Protein AF-A0A534KM78-F1 (afdb_monomer)

Structure (mmCIF, N/CA/C/O backbone):
data_AF-A0A534KM78-F1
#
_entry.id   AF-A0A534KM78-F1
#
loop_
_atom_site.group_PDB
_atom_site.id
_atom_site.type_symbol
_atom_site.label_atom_id
_atom_site.label_alt_id
_atom_site.label_comp_id
_atom_site.label_asym_id
_atom_site.label_entity_id
_atom_site.label_seq_id
_atom_site.pdbx_PDB_ins_code
_atom_site.Cartn_x
_atom_site.Cartn_y
_atom_site.Cartn_z
_atom_site.occupancy
_atom_site.B_iso_or_equiv
_atom_site.auth_seq_id
_atom_site.auth_comp_id
_atom_site.auth_asym_id
_atom_site.auth_atom_id
_atom_site.pdbx_PDB_model_num
ATOM 1 N N . MET A 1 1 ? 9.516 26.974 -25.841 1.00 36.50 1 MET A N 1
ATOM 2 C CA . MET A 1 1 ? 10.319 27.168 -24.617 1.00 36.50 1 MET A CA 1
ATOM 3 C C . MET A 1 1 ? 10.444 25.795 -23.967 1.00 36.50 1 MET A C 1
ATOM 5 O O . MET A 1 1 ? 9.498 25.323 -23.360 1.00 36.50 1 MET A O 1
ATOM 9 N N . HIS A 1 2 ? 11.515 25.071 -24.285 1.00 28.48 2 HIS A N 1
ATOM 10 C CA . HIS A 1 2 ? 11.798 23.718 -23.793 1.00 28.48 2 HIS A CA 1
ATOM 11 C C . HIS A 1 2 ? 13.063 23.827 -22.950 1.00 28.48 2 HIS A C 1
ATOM 13 O O . HIS A 1 2 ? 14.106 24.216 -23.476 1.00 28.48 2 HIS A O 1
ATOM 19 N N . VAL A 1 3 ? 12.969 23.530 -21.659 1.00 30.86 3 VAL A N 1
ATOM 20 C CA . VAL A 1 3 ? 14.139 23.481 -20.784 1.00 30.86 3 VAL A CA 1
ATOM 21 C C . VAL A 1 3 ? 14.685 22.060 -20.852 1.00 30.86 3 VAL A C 1
ATOM 23 O O . VAL A 1 3 ? 14.103 21.130 -20.309 1.00 30.86 3 VAL A O 1
ATOM 26 N N . ARG A 1 4 ? 15.785 21.899 -21.592 1.00 33.62 4 ARG A N 1
ATOM 27 C CA . ARG A 1 4 ? 16.662 20.730 -21.515 1.00 33.62 4 ARG A CA 1
ATOM 28 C C . ARG A 1 4 ? 17.477 20.847 -20.233 1.00 33.62 4 ARG A C 1
ATOM 30 O O . ARG A 1 4 ? 18.314 21.741 -20.136 1.00 33.62 4 ARG A O 1
ATOM 37 N N . THR A 1 5 ? 17.286 19.937 -19.293 1.00 34.41 5 THR A N 1
ATOM 38 C CA . THR A 1 5 ? 18.227 19.724 -18.191 1.00 34.41 5 THR A CA 1
ATOM 39 C C . THR A 1 5 ? 19.233 18.667 -18.631 1.00 34.41 5 THR A C 1
ATOM 41 O O . THR A 1 5 ? 18.959 17.473 -18.653 1.00 34.41 5 THR A O 1
ATOM 44 N N . THR A 1 6 ? 20.400 19.123 -19.072 1.00 33.50 6 THR A N 1
ATOM 45 C CA . THR A 1 6 ? 21.572 18.286 -19.339 1.00 33.50 6 THR A CA 1
ATOM 46 C C . THR A 1 6 ? 22.240 17.897 -18.025 1.00 33.50 6 THR A C 1
ATOM 48 O O . THR A 1 6 ? 22.785 18.770 -17.354 1.00 33.50 6 THR A O 1
ATOM 51 N N . PHE A 1 7 ? 22.289 16.605 -17.701 1.00 33.03 7 PHE A N 1
ATOM 52 C CA . PHE A 1 7 ? 23.334 16.062 -16.833 1.00 33.03 7 PHE A CA 1
ATOM 53 C C . PHE A 1 7 ? 24.409 15.436 -17.718 1.00 33.03 7 PHE A C 1
ATOM 55 O O . PHE A 1 7 ? 24.207 14.398 -18.342 1.00 33.03 7 PHE A O 1
ATOM 62 N N . ALA A 1 8 ? 25.549 16.117 -17.816 1.00 31.55 8 ALA A N 1
ATOM 63 C CA . ALA A 1 8 ? 26.757 15.592 -18.426 1.00 31.55 8 ALA A CA 1
ATOM 64 C C . ALA A 1 8 ? 27.766 15.301 -17.312 1.00 31.55 8 ALA A C 1
ATOM 66 O O . ALA A 1 8 ? 28.301 16.222 -16.702 1.00 31.55 8 ALA A O 1
ATOM 67 N N . ALA A 1 9 ? 28.059 14.023 -17.092 1.00 33.56 9 ALA A N 1
ATOM 68 C CA . ALA A 1 9 ? 29.310 13.586 -16.492 1.00 33.56 9 ALA A CA 1
ATOM 69 C C . ALA A 1 9 ? 29.858 12.456 -17.367 1.00 33.56 9 ALA A C 1
ATOM 71 O O . ALA A 1 9 ? 29.399 11.318 -17.334 1.00 33.56 9 ALA A O 1
ATOM 72 N N . ILE A 1 10 ? 30.807 12.821 -18.225 1.00 33.91 10 ILE A N 1
ATOM 73 C CA . ILE A 1 10 ? 31.601 11.894 -19.024 1.00 33.91 10 ILE A CA 1
ATOM 74 C C . ILE A 1 10 ? 32.560 11.192 -18.066 1.00 33.91 10 ILE A C 1
ATOM 76 O O . ILE A 1 10 ? 33.375 11.862 -17.435 1.00 33.91 10 ILE A O 1
ATOM 80 N N . ASN A 1 11 ? 32.542 9.861 -18.027 1.00 33.38 11 ASN A N 1
ATOM 81 C CA . ASN A 1 11 ? 33.724 9.113 -17.621 1.00 33.38 11 ASN A CA 1
ATOM 82 C C . ASN A 1 11 ? 34.017 8.004 -18.638 1.00 33.38 11 ASN A C 1
ATOM 84 O O . ASN A 1 11 ? 33.186 7.142 -18.919 1.00 33.38 11 ASN A O 1
ATOM 88 N N . ARG A 1 12 ? 35.197 8.094 -19.258 1.00 41.03 12 ARG A N 1
ATOM 89 C CA . ARG A 1 12 ? 35.702 7.156 -20.263 1.00 41.03 12 ARG A CA 1
ATOM 90 C C . ARG A 1 12 ? 36.371 5.981 -19.552 1.00 41.03 12 ARG A C 1
ATOM 92 O O . ARG A 1 12 ? 37.550 6.064 -19.235 1.00 41.03 12 ARG A O 1
ATOM 99 N N . ALA A 1 13 ? 35.648 4.882 -19.377 1.00 35.41 13 ALA A N 1
ATOM 100 C CA . ALA A 1 13 ? 36.222 3.542 -19.257 1.00 35.41 13 ALA A CA 1
ATOM 101 C C . ALA A 1 13 ? 35.115 2.512 -19.514 1.00 35.41 13 ALA A C 1
ATOM 103 O O . ALA A 1 13 ? 34.134 2.447 -18.781 1.00 35.41 13 ALA A O 1
ATOM 104 N N . GLY A 1 14 ? 35.249 1.737 -20.591 1.00 36.75 14 GLY A N 1
ATOM 105 C CA . GLY A 1 14 ? 34.298 0.698 -20.983 1.00 36.75 14 GLY A CA 1
ATOM 106 C C . GLY A 1 14 ? 34.371 -0.530 -20.079 1.00 36.75 14 GLY A C 1
ATOM 107 O O . GLY A 1 14 ? 34.953 -1.538 -20.467 1.00 36.75 14 GLY A O 1
ATOM 108 N N . VAL A 1 15 ? 33.754 -0.447 -18.902 1.00 30.17 15 VAL A N 1
ATOM 109 C CA . VAL A 1 15 ? 33.407 -1.595 -18.058 1.00 30.17 15 VAL A CA 1
ATOM 110 C C . VAL A 1 15 ? 31.995 -1.344 -17.528 1.00 30.17 15 VAL A C 1
ATOM 112 O O . VAL A 1 15 ? 31.800 -0.517 -16.643 1.00 30.17 15 VAL A O 1
ATOM 115 N N . PHE A 1 16 ? 30.997 -2.020 -18.102 1.00 34.28 16 PHE A N 1
ATOM 116 C CA . PHE A 1 16 ? 29.636 -2.043 -17.563 1.00 34.28 16 PHE A CA 1
ATOM 117 C C . PHE A 1 16 ? 29.648 -2.858 -16.265 1.00 34.28 16 PHE A C 1
ATOM 119 O O . PHE A 1 16 ? 29.451 -4.070 -16.274 1.00 34.28 16 PHE A O 1
ATOM 126 N N . ALA A 1 17 ? 29.924 -2.196 -15.146 1.00 33.19 17 ALA A N 1
ATOM 127 C CA . ALA A 1 17 ? 29.460 -2.673 -13.857 1.00 33.19 17 ALA A CA 1
ATOM 128 C C . ALA A 1 17 ? 28.006 -2.216 -13.735 1.00 33.19 17 ALA A C 1
ATOM 130 O O . ALA A 1 17 ? 27.739 -1.019 -13.848 1.00 33.19 17 ALA A O 1
ATOM 131 N N . ALA A 1 18 ? 27.079 -3.155 -13.541 1.00 38.56 18 ALA A N 1
ATOM 132 C CA . ALA A 1 18 ? 25.772 -2.844 -12.981 1.00 38.56 18 ALA A CA 1
ATOM 133 C C . ALA A 1 18 ? 26.037 -2.194 -11.618 1.00 38.56 18 ALA A C 1
ATOM 135 O O . ALA A 1 18 ? 26.307 -2.874 -10.629 1.00 38.56 18 ALA A O 1
ATOM 136 N N . PHE A 1 19 ? 26.130 -0.868 -11.613 1.00 39.06 19 PHE A N 1
ATOM 137 C CA . PHE A 1 19 ? 26.240 -0.085 -10.402 1.00 39.06 19 PHE A CA 1
ATOM 138 C C . PHE A 1 19 ? 24.906 -0.303 -9.702 1.00 39.06 19 PHE A C 1
ATOM 140 O O .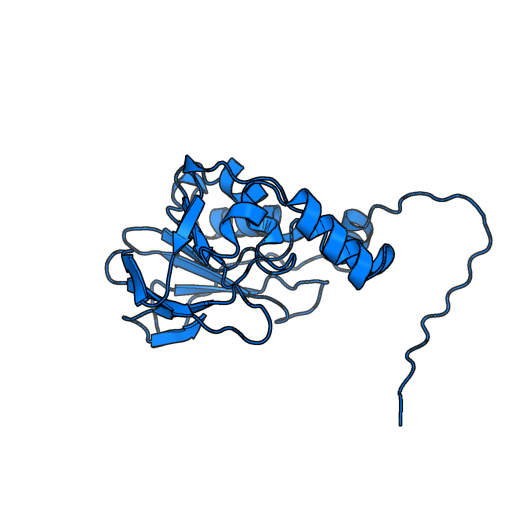 PHE A 1 19 ? 23.870 0.061 -10.244 1.00 39.06 19 PHE A O 1
ATOM 147 N N . ASP A 1 20 ? 24.928 -1.027 -8.588 1.00 52.62 20 ASP A N 1
ATOM 148 C CA . ASP A 1 20 ? 23.733 -1.519 -7.913 1.00 52.62 20 ASP A CA 1
ATOM 149 C C . ASP A 1 20 ? 22.839 -0.321 -7.557 1.00 52.62 20 ASP A C 1
ATOM 151 O O . ASP A 1 20 ? 23.157 0.453 -6.653 1.00 52.62 20 ASP A O 1
ATOM 155 N N . ALA A 1 21 ? 21.779 -0.090 -8.339 1.00 57.22 21 ALA A N 1
ATOM 156 C CA . ALA A 1 21 ? 20.949 1.107 -8.245 1.00 57.22 21 ALA A CA 1
ATOM 157 C C . ALA A 1 21 ? 20.365 1.272 -6.835 1.00 57.22 21 ALA A C 1
ATOM 159 O O . ALA A 1 21 ? 20.257 2.399 -6.353 1.00 57.22 21 ALA A O 1
ATOM 160 N N . LYS A 1 22 ? 20.107 0.155 -6.127 1.00 53.84 22 LYS A N 1
ATOM 161 C CA . LYS A 1 22 ? 19.741 0.143 -4.703 1.00 53.84 22 LYS A CA 1
ATOM 162 C C . LYS A 1 22 ? 20.850 0.761 -3.852 1.00 53.84 22 LYS A C 1
ATOM 164 O O . LYS A 1 22 ? 20.578 1.670 -3.074 1.00 53.84 22 LYS A O 1
ATOM 169 N N . ILE A 1 23 ? 22.101 0.332 -4.037 1.00 54.00 23 ILE A N 1
ATOM 170 C CA . ILE A 1 23 ? 23.265 0.904 -3.344 1.00 54.00 23 ILE A CA 1
ATOM 171 C C . ILE A 1 23 ? 23.458 2.369 -3.738 1.00 54.00 23 ILE A C 1
ATOM 173 O O . ILE A 1 23 ? 23.746 3.183 -2.868 1.00 54.00 23 ILE A O 1
ATOM 177 N N . HIS A 1 24 ? 23.278 2.753 -5.005 1.00 52.94 24 HIS A N 1
ATOM 178 C CA . HIS A 1 24 ? 23.427 4.148 -5.424 1.00 52.94 24 HIS A CA 1
ATOM 179 C C . HIS A 1 24 ? 22.356 5.054 -4.801 1.00 52.94 24 HIS A C 1
ATOM 181 O O . HIS A 1 24 ? 22.708 6.082 -4.229 1.00 52.94 24 HIS A O 1
ATOM 187 N N . LEU A 1 25 ? 21.082 4.650 -4.815 1.00 58.53 25 LEU A N 1
ATOM 188 C CA . LEU A 1 25 ? 19.984 5.357 -4.145 1.00 58.53 25 LEU A CA 1
ATOM 189 C C . LEU A 1 25 ? 20.207 5.442 -2.628 1.00 58.53 25 LEU A C 1
ATOM 191 O O . LEU A 1 25 ? 20.147 6.533 -2.067 1.00 58.53 25 LEU A O 1
ATOM 195 N N . GLN A 1 26 ? 20.535 4.324 -1.973 1.00 55.00 26 GLN A N 1
ATOM 196 C CA . GLN A 1 26 ? 20.745 4.266 -0.520 1.00 55.00 26 GLN A CA 1
ATOM 197 C C . GLN A 1 26 ? 22.011 5.005 -0.053 1.00 55.00 26 GLN A C 1
ATOM 199 O O . GLN A 1 26 ? 22.016 5.585 1.030 1.00 55.00 26 GLN A O 1
ATOM 204 N N . SER A 1 27 ? 23.085 5.006 -0.852 1.00 51.78 27 SER A N 1
ATOM 205 C CA . SER A 1 27 ? 24.340 5.708 -0.529 1.00 51.78 27 SER A CA 1
ATOM 206 C C . SER A 1 27 ? 24.285 7.201 -0.843 1.00 51.78 27 SER A C 1
ATOM 208 O O . SER A 1 27 ? 24.932 7.991 -0.158 1.00 51.78 27 SER A O 1
ATOM 210 N N . SER A 1 28 ? 23.507 7.593 -1.855 1.00 48.72 28 SER A N 1
ATOM 211 C CA . SER A 1 28 ? 23.371 8.994 -2.276 1.00 48.72 28 SER A CA 1
ATOM 212 C C . SER A 1 28 ? 22.298 9.733 -1.470 1.00 48.72 28 SER A C 1
ATOM 214 O O . SER A 1 28 ? 22.373 10.952 -1.333 1.00 48.72 28 SER A O 1
ATOM 216 N N . TYR A 1 29 ? 21.348 8.999 -0.881 1.00 52.53 29 TYR A N 1
ATOM 217 C CA . TYR A 1 29 ? 20.316 9.516 0.013 1.00 52.53 29 TYR A CA 1
ATOM 218 C C . TYR A 1 29 ? 20.140 8.565 1.205 1.00 52.53 29 TYR A C 1
ATOM 220 O O . TYR A 1 29 ? 19.287 7.677 1.144 1.00 52.53 29 TYR A O 1
ATOM 228 N N . PRO A 1 30 ? 20.902 8.720 2.308 1.00 52.19 30 PRO A N 1
ATOM 229 C CA . PRO A 1 30 ? 20.613 7.977 3.529 1.00 52.19 30 PRO A CA 1
ATOM 230 C C . PRO A 1 30 ? 19.193 8.335 3.976 1.00 52.19 30 PRO A C 1
ATOM 232 O O . PRO A 1 30 ? 18.918 9.464 4.393 1.00 52.19 30 PRO A O 1
ATOM 235 N N . ALA A 1 31 ? 18.266 7.396 3.801 1.00 59.72 31 ALA A N 1
ATOM 236 C CA . ALA A 1 31 ? 16.865 7.639 4.082 1.00 59.72 31 ALA A CA 1
ATOM 237 C C . ALA A 1 31 ? 16.685 7.809 5.593 1.00 59.72 31 ALA A C 1
ATOM 239 O O . ALA A 1 31 ? 17.073 6.944 6.378 1.00 59.72 31 ALA A O 1
ATOM 240 N N . ALA A 1 32 ? 16.094 8.933 6.001 1.00 64.25 32 ALA A N 1
ATOM 241 C CA . ALA A 1 32 ? 15.610 9.085 7.366 1.00 64.25 32 ALA A CA 1
ATOM 242 C C . ALA A 1 32 ? 14.659 7.916 7.697 1.00 64.25 32 ALA A C 1
ATOM 244 O O . ALA A 1 32 ? 13.939 7.460 6.797 1.00 64.25 32 ALA A O 1
ATOM 245 N N . PRO A 1 33 ? 14.647 7.428 8.951 1.00 70.94 33 PRO A N 1
ATOM 246 C CA . PRO A 1 33 ? 13.766 6.338 9.343 1.00 70.94 33 PRO A CA 1
ATOM 247 C C . PRO A 1 33 ? 12.320 6.695 9.000 1.00 70.94 33 PRO A C 1
ATOM 249 O O . PRO A 1 33 ? 11.834 7.781 9.325 1.00 70.94 33 PRO A O 1
ATOM 252 N N . MET A 1 34 ? 11.656 5.781 8.297 1.00 87.38 34 MET A N 1
ATOM 253 C CA . MET A 1 34 ? 10.252 5.925 7.950 1.00 87.38 34 MET A CA 1
ATOM 254 C C . MET A 1 34 ? 9.413 5.511 9.158 1.00 87.38 34 MET A C 1
ATOM 256 O O . MET A 1 34 ? 9.640 4.455 9.741 1.00 87.38 34 MET A O 1
ATOM 260 N N . SER A 1 35 ? 8.464 6.353 9.553 1.00 93.44 35 SER A N 1
ATOM 261 C CA . SER A 1 35 ? 7.573 6.075 10.680 1.00 93.44 35 SER A CA 1
ATOM 262 C C . SER A 1 35 ? 6.159 6.510 10.341 1.00 93.44 35 SER A C 1
ATOM 264 O O . SER A 1 35 ? 5.963 7.539 9.694 1.00 93.44 35 SER A O 1
ATOM 266 N N . PHE A 1 36 ? 5.191 5.718 10.788 1.00 97.56 36 PHE A N 1
ATOM 267 C CA . PHE A 1 36 ? 3.780 6.061 10.717 1.00 97.56 36 PHE A CA 1
ATOM 268 C C . PHE A 1 36 ? 3.470 7.154 11.741 1.00 97.56 36 PHE A C 1
ATOM 270 O O . PHE A 1 36 ? 3.654 6.967 12.943 1.00 97.56 36 PHE A O 1
ATOM 277 N N . GLN A 1 37 ? 3.038 8.310 11.247 1.00 96.12 37 GLN A N 1
ATOM 278 C CA . GLN A 1 37 ? 2.645 9.471 12.037 1.00 96.12 37 GLN A CA 1
ATOM 279 C C . GLN A 1 37 ? 1.122 9.612 12.001 1.00 96.12 37 GLN A C 1
ATOM 281 O O . GLN A 1 37 ? 0.546 9.494 10.918 1.00 96.12 37 GLN A O 1
ATOM 286 N N . PRO A 1 38 ? 0.457 9.862 13.141 1.00 95.94 38 PRO A N 1
ATOM 287 C CA . PRO A 1 38 ? -0.998 9.942 13.181 1.00 95.94 38 PRO A CA 1
ATOM 288 C C . PRO A 1 38 ? -1.502 11.138 12.377 1.00 95.94 38 PRO A C 1
ATOM 290 O O . PRO A 1 38 ? -0.907 12.222 12.405 1.00 95.94 38 PRO A O 1
ATOM 293 N N . LEU A 1 39 ? -2.634 10.963 11.701 1.00 94.44 39 LEU A N 1
ATOM 294 C CA . LEU A 1 39 ? -3.381 12.092 11.168 1.00 94.44 39 LEU A CA 1
ATOM 295 C C . LEU A 1 39 ? -4.073 12.822 12.324 1.00 94.44 39 LEU A C 1
ATOM 297 O O . LEU A 1 39 ? -4.624 12.220 13.238 1.00 94.44 39 LEU A O 1
ATOM 301 N N . SER A 1 40 ? -4.054 14.154 12.309 1.00 94.75 40 SER A N 1
ATOM 302 C CA . SER A 1 40 ? -4.555 14.957 13.437 1.00 94.75 40 SER A CA 1
ATOM 303 C C . SER A 1 40 ? -6.067 14.859 13.666 1.00 94.75 40 SER A C 1
ATOM 305 O O . SER A 1 40 ? -6.562 15.326 14.691 1.00 94.75 40 SER A O 1
ATOM 307 N N . PHE A 1 41 ? -6.797 14.298 12.706 1.00 93.94 41 PHE A N 1
ATOM 308 C CA . PHE A 1 41 ? -8.255 14.229 12.679 1.00 93.94 41 PHE A CA 1
ATOM 309 C C . PHE A 1 41 ? -8.799 12.797 12.753 1.00 93.94 41 PHE A C 1
ATOM 311 O O . PHE A 1 41 ? -10.015 12.631 12.743 1.00 93.94 41 PHE A O 1
ATOM 318 N N . ASP A 1 42 ? -7.932 11.785 12.834 1.00 96.75 42 ASP A N 1
ATOM 319 C CA . ASP A 1 42 ? -8.329 10.382 12.911 1.00 96.75 42 ASP A CA 1
ATOM 320 C C . ASP A 1 42 ? -7.297 9.578 13.712 1.00 96.75 42 ASP A C 1
ATOM 322 O O . ASP A 1 42 ? -6.105 9.628 13.416 1.00 96.75 42 ASP A O 1
ATOM 326 N N . ALA A 1 43 ? -7.738 8.883 14.762 1.00 94.94 43 ALA A N 1
ATOM 327 C CA . ALA A 1 43 ? -6.830 8.233 15.712 1.00 94.94 43 ALA A CA 1
ATOM 328 C C . ALA A 1 43 ? -6.285 6.890 15.203 1.00 94.94 43 ALA A C 1
ATOM 330 O O . ALA A 1 43 ? -5.321 6.366 15.760 1.00 94.94 43 ALA A O 1
ATOM 331 N N . GLU A 1 44 ? -6.899 6.332 14.165 1.00 97.75 44 GLU A N 1
ATOM 332 C CA . GLU A 1 44 ? -6.578 5.022 13.608 1.00 97.75 44 GLU A CA 1
ATOM 333 C C . GLU A 1 44 ? -5.847 5.107 12.260 1.00 97.75 44 GLU A C 1
ATOM 335 O O . GLU A 1 44 ? -5.291 4.106 11.810 1.00 97.75 44 GLU A O 1
ATOM 340 N N . THR A 1 45 ? -5.780 6.286 11.636 1.00 98.25 45 THR A N 1
ATOM 341 C CA . THR A 1 45 ? -5.073 6.491 10.368 1.00 98.25 45 THR A CA 1
ATOM 342 C C . THR A 1 45 ? -3.733 7.182 10.567 1.00 98.25 45 THR A C 1
ATOM 344 O O . THR A 1 45 ? -3.616 8.246 11.181 1.00 98.25 45 THR A O 1
ATOM 347 N N . TYR A 1 46 ? -2.713 6.609 9.940 1.00 98.50 46 TYR A N 1
ATOM 348 C CA . TYR A 1 46 ? -1.341 7.072 10.005 1.00 98.50 46 TYR A CA 1
ATOM 349 C C . TYR A 1 46 ? -0.751 7.207 8.606 1.00 98.50 46 TYR A C 1
ATOM 351 O O . TYR A 1 46 ? -1.034 6.407 7.718 1.00 98.50 46 TYR A O 1
ATOM 359 N N . LEU A 1 47 ? 0.114 8.199 8.422 1.00 97.12 47 LEU A N 1
ATOM 360 C CA . LEU A 1 47 ? 0.866 8.431 7.193 1.00 97.12 47 LEU A CA 1
ATOM 361 C C . LEU A 1 47 ? 2.353 8.202 7.443 1.00 97.12 47 LEU A C 1
ATOM 363 O O . LEU A 1 47 ? 2.908 8.664 8.439 1.00 97.12 47 LEU A O 1
ATOM 367 N N . ALA A 1 48 ? 3.011 7.554 6.492 1.00 96.69 48 ALA A N 1
ATOM 368 C CA . ALA A 1 48 ? 4.455 7.494 6.389 1.00 96.69 48 ALA A CA 1
ATOM 369 C C . ALA A 1 48 ? 4.904 8.079 5.042 1.00 96.69 48 ALA A C 1
ATOM 371 O O . ALA A 1 48 ? 4.459 7.642 3.982 1.00 96.69 48 ALA A O 1
ATOM 372 N N . ASP A 1 49 ? 5.806 9.062 5.081 1.00 94.56 49 ASP A N 1
ATOM 373 C CA . ASP A 1 49 ? 6.494 9.551 3.884 1.00 94.56 49 ASP A CA 1
ATOM 374 C C . ASP A 1 49 ? 7.564 8.538 3.475 1.00 94.56 49 ASP A C 1
ATOM 376 O O . ASP A 1 49 ? 8.556 8.320 4.181 1.00 94.56 49 ASP A O 1
ATOM 380 N N . VAL A 1 50 ? 7.367 7.931 2.310 1.00 89.94 50 VAL A N 1
ATOM 381 C CA . VAL A 1 50 ? 8.283 6.939 1.750 1.00 89.94 50 VAL A CA 1
ATOM 382 C C . VAL A 1 50 ? 9.584 7.606 1.309 1.00 89.94 50 VAL A C 1
ATOM 384 O O . VAL A 1 50 ? 10.631 6.961 1.233 1.00 89.94 50 VAL A O 1
ATOM 387 N N . ARG A 1 51 ? 9.569 8.925 1.086 1.00 89.62 51 ARG A N 1
ATOM 388 C CA . ARG A 1 51 ? 10.691 9.698 0.550 1.00 89.62 51 ARG A CA 1
ATOM 389 C C . ARG A 1 51 ? 11.215 9.099 -0.751 1.00 89.62 51 ARG A C 1
ATOM 391 O O . ARG A 1 51 ? 12.423 8.903 -0.911 1.00 89.62 51 ARG A O 1
ATOM 398 N N . MET A 1 52 ? 10.292 8.719 -1.629 1.00 87.38 52 MET A N 1
ATOM 399 C CA . MET A 1 52 ? 10.590 8.028 -2.879 1.00 87.38 52 MET A CA 1
ATOM 400 C C . MET A 1 52 ? 11.626 8.824 -3.687 1.00 87.38 52 MET A C 1
ATOM 402 O O . MET A 1 52 ? 11.598 10.055 -3.727 1.00 87.38 52 MET A O 1
ATOM 406 N N . PHE A 1 53 ? 12.614 8.122 -4.246 1.00 85.44 53 PHE A N 1
ATOM 407 C CA . PHE A 1 53 ? 13.784 8.723 -4.911 1.00 85.44 53 PHE A CA 1
ATOM 408 C C . PHE A 1 53 ? 14.601 9.693 -4.030 1.00 85.44 53 PHE A C 1
ATOM 410 O O . PHE A 1 53 ? 15.274 10.596 -4.529 1.00 85.44 53 PHE A O 1
ATOM 417 N N . GLY A 1 54 ? 14.533 9.538 -2.704 1.00 84.44 54 GLY A N 1
ATOM 418 C CA . GLY A 1 54 ? 15.201 10.407 -1.731 1.00 84.44 54 GLY A CA 1
ATOM 419 C C . GLY A 1 54 ? 14.511 11.759 -1.506 1.00 84.44 54 GLY A C 1
ATOM 420 O O . GLY A 1 54 ? 15.011 12.568 -0.718 1.00 84.44 54 GLY A O 1
ATOM 421 N N . GLN A 1 55 ? 13.373 12.012 -2.159 1.00 86.31 55 GLN A N 1
ATOM 422 C CA . GLN A 1 55 ? 12.666 13.292 -2.124 1.00 86.31 55 GLN A CA 1
ATOM 423 C C . GLN A 1 55 ? 11.608 13.316 -1.011 1.00 86.31 55 GLN A C 1
ATOM 425 O O . GLN A 1 55 ? 10.726 12.460 -1.011 1.00 86.31 55 GLN A O 1
ATOM 430 N N . PRO A 1 56 ? 11.655 14.277 -0.067 1.00 89.06 56 PRO A N 1
ATOM 431 C CA . PRO A 1 56 ? 10.607 14.433 0.940 1.00 89.06 56 PRO A CA 1
ATOM 432 C C . PRO A 1 56 ? 9.230 14.654 0.308 1.00 89.06 56 PRO A C 1
ATOM 434 O O . PRO A 1 56 ? 9.115 15.407 -0.658 1.00 89.06 56 PRO A O 1
ATOM 437 N N . ALA A 1 57 ? 8.200 14.052 0.899 1.00 89.94 57 ALA A N 1
ATOM 438 C CA . ALA A 1 57 ? 6.796 14.182 0.510 1.00 89.94 57 ALA A CA 1
ATOM 439 C C . ALA A 1 57 ? 6.497 13.813 -0.957 1.00 89.94 57 ALA A C 1
ATOM 441 O O . ALA A 1 57 ? 5.541 14.321 -1.539 1.00 89.94 57 ALA A O 1
ATOM 442 N N . PHE A 1 58 ? 7.313 12.943 -1.561 1.00 90.88 58 PHE A N 1
ATOM 443 C CA . PHE A 1 58 ? 7.106 12.499 -2.943 1.00 90.88 58 PHE A CA 1
ATOM 444 C C . PHE A 1 58 ? 6.144 11.313 -3.047 1.00 90.88 58 PHE A C 1
ATOM 446 O O . PHE A 1 58 ? 5.382 11.220 -4.001 1.00 90.88 58 PHE A O 1
ATOM 453 N N . GLY A 1 59 ? 6.166 10.414 -2.064 1.00 91.25 59 GLY A N 1
ATOM 454 C CA . GLY A 1 59 ? 5.284 9.253 -2.012 1.00 91.25 59 GLY A CA 1
ATOM 455 C C . GLY A 1 59 ? 4.871 8.977 -0.576 1.00 91.25 59 GLY A C 1
ATOM 456 O O . GLY A 1 59 ? 5.679 9.138 0.339 1.00 91.25 59 GLY A O 1
ATOM 457 N N . ALA A 1 60 ? 3.623 8.566 -0.384 1.00 94.44 60 ALA A N 1
ATOM 458 C CA . ALA A 1 60 ? 3.061 8.263 0.923 1.00 94.44 60 ALA A CA 1
ATOM 459 C C . ALA A 1 60 ? 2.548 6.824 0.958 1.00 94.44 60 ALA A C 1
ATOM 461 O O . ALA A 1 60 ? 2.024 6.318 -0.030 1.00 94.44 60 ALA A O 1
ATOM 462 N N . VAL A 1 61 ? 2.699 6.192 2.115 1.00 97.75 61 VAL A N 1
ATOM 463 C CA . VAL A 1 61 ? 2.036 4.936 2.468 1.00 97.75 61 VAL A CA 1
ATOM 464 C C . VAL A 1 61 ? 1.220 5.203 3.719 1.00 97.75 61 VAL A C 1
ATOM 466 O O . VAL A 1 61 ? 1.694 5.874 4.640 1.00 97.75 61 VAL A O 1
ATOM 469 N N . TYR A 1 62 ? 0.003 4.679 3.759 1.00 98.56 62 TYR A N 1
ATOM 470 C CA . TYR A 1 62 ? -0.893 4.858 4.893 1.00 98.56 62 TYR A CA 1
ATOM 471 C C . TYR A 1 62 ? -1.106 3.539 5.620 1.00 98.56 62 TYR A C 1
ATOM 473 O O . TYR A 1 62 ? -1.129 2.479 4.999 1.00 98.56 62 TYR A O 1
ATOM 481 N N . LEU A 1 63 ? -1.278 3.623 6.934 1.00 98.81 63 LEU A N 1
ATOM 482 C CA . LEU A 1 63 ? -1.735 2.531 7.783 1.00 98.81 63 LEU A CA 1
ATOM 483 C C . LEU A 1 63 ? -3.083 2.931 8.378 1.00 98.81 63 LEU A C 1
ATOM 485 O O . LEU A 1 63 ? -3.184 3.995 8.981 1.00 98.81 63 LEU A O 1
ATOM 489 N N . ILE A 1 64 ? -4.082 2.067 8.231 1.00 98.75 64 ILE A N 1
ATOM 490 C CA . ILE A 1 64 ? -5.325 2.115 9.005 1.00 98.75 64 ILE A CA 1
ATOM 491 C C . ILE A 1 64 ? -5.249 0.979 10.024 1.00 98.75 64 ILE A C 1
ATOM 493 O O . ILE A 1 64 ? -5.234 -0.194 9.638 1.00 98.75 64 ILE A O 1
ATOM 497 N N . ASP A 1 65 ? -5.150 1.327 11.306 1.00 98.56 65 ASP A N 1
ATOM 498 C CA . ASP A 1 65 ? -5.068 0.402 12.440 1.00 98.56 65 ASP A CA 1
ATOM 499 C C . ASP A 1 65 ? -6.424 0.288 13.152 1.00 98.56 65 ASP A C 1
ATOM 501 O O . ASP A 1 65 ? -6.646 0.844 14.227 1.00 98.56 65 ASP A O 1
ATOM 505 N N . ASP A 1 66 ? -7.354 -0.416 12.508 1.00 98.25 66 ASP A N 1
ATOM 506 C CA . ASP A 1 66 ? -8.677 -0.738 13.050 1.00 98.25 66 ASP A CA 1
ATOM 507 C C . ASP A 1 66 ? -8.753 -2.231 13.447 1.00 98.25 66 ASP A C 1
ATOM 509 O O . ASP A 1 66 ? -7.728 -2.918 13.566 1.00 98.25 66 ASP A O 1
ATOM 513 N N . GLU A 1 67 ? -9.963 -2.767 13.660 1.00 98.12 67 GLU A N 1
ATOM 514 C CA . GLU A 1 67 ? -10.196 -4.198 13.908 1.00 98.12 67 GLU A CA 1
ATOM 515 C C . GLU A 1 67 ? -9.438 -5.077 12.899 1.00 98.12 67 GLU A C 1
ATOM 517 O O . GLU A 1 67 ? -8.753 -6.028 13.292 1.00 98.12 67 GLU A O 1
ATOM 522 N N . ARG A 1 68 ? -9.497 -4.710 11.615 1.00 98.56 68 ARG A N 1
ATOM 523 C CA . ARG A 1 68 ? -8.626 -5.211 10.551 1.00 98.56 68 ARG A CA 1
ATOM 524 C C . ARG A 1 68 ? -7.697 -4.103 10.076 1.00 98.56 68 ARG A C 1
ATOM 526 O O . ARG A 1 68 ? -8.122 -2.970 9.869 1.00 98.56 68 ARG A O 1
ATOM 533 N N . LYS A 1 69 ? -6.436 -4.452 9.827 1.00 98.81 69 LYS A N 1
ATOM 534 C CA . LYS A 1 69 ? -5.385 -3.474 9.514 1.00 98.81 69 LYS A CA 1
ATOM 535 C C . LYS A 1 69 ? -5.104 -3.435 8.026 1.00 98.81 69 LYS A C 1
ATOM 537 O O . LYS A 1 69 ? -4.904 -4.481 7.398 1.00 98.81 69 LYS A O 1
ATOM 542 N N . ALA A 1 70 ? -5.054 -2.234 7.466 1.00 98.88 70 ALA A N 1
ATOM 543 C CA . ALA A 1 70 ? -4.802 -2.027 6.048 1.00 98.88 70 ALA A CA 1
ATOM 544 C C . ALA A 1 70 ? -3.581 -1.141 5.818 1.00 98.88 70 ALA A C 1
ATOM 546 O O . ALA A 1 70 ? -3.419 -0.112 6.467 1.00 98.88 70 ALA A O 1
ATOM 547 N N . ILE A 1 71 ? -2.756 -1.531 4.851 1.00 98.88 71 ILE A N 1
ATOM 548 C CA . ILE A 1 71 ? -1.755 -0.663 4.239 1.00 98.88 71 ILE A CA 1
ATOM 549 C C . ILE A 1 71 ? -2.314 -0.153 2.912 1.00 98.88 71 ILE A C 1
ATOM 551 O O . ILE A 1 71 ? -2.786 -0.955 2.106 1.00 98.88 71 ILE A O 1
ATOM 555 N N . ILE A 1 72 ? -2.256 1.155 2.680 1.00 98.81 72 ILE A N 1
ATOM 556 C CA . ILE A 1 72 ? -2.647 1.782 1.412 1.00 98.81 72 ILE A CA 1
ATOM 557 C C . ILE A 1 72 ? -1.386 2.315 0.736 1.00 98.81 72 ILE A C 1
ATOM 559 O O . ILE A 1 72 ? -0.624 3.058 1.358 1.00 98.81 72 ILE A O 1
ATOM 563 N N . GLU A 1 73 ? -1.209 1.933 -0.528 1.00 98.62 73 GLU A N 1
ATOM 564 C CA . GLU A 1 73 ? -0.000 2.081 -1.340 1.00 98.62 73 GLU A CA 1
ATOM 565 C C . GLU A 1 73 ? 1.194 1.256 -0.853 1.00 98.62 73 GLU A C 1
ATOM 567 O O . GLU A 1 73 ? 1.304 0.865 0.308 1.00 98.62 73 GLU A O 1
ATOM 572 N N . THR A 1 74 ? 2.106 0.944 -1.777 1.00 98.25 74 THR A N 1
ATOM 573 C CA . THR A 1 74 ? 3.285 0.114 -1.472 1.00 98.25 74 THR A CA 1
ATOM 574 C C . THR A 1 74 ? 4.597 0.681 -1.989 1.00 98.25 74 THR A C 1
ATOM 576 O O . THR A 1 74 ? 5.643 0.067 -1.775 1.00 98.25 74 THR A O 1
ATOM 579 N N . GLY A 1 75 ? 4.559 1.845 -2.640 1.00 96.69 75 GLY A N 1
ATOM 580 C CA . GLY A 1 75 ? 5.745 2.442 -3.230 1.00 96.69 75 GLY A CA 1
ATOM 581 C C . GLY A 1 75 ? 6.358 1.564 -4.325 1.00 96.69 75 GLY A C 1
ATOM 582 O O . GLY A 1 75 ? 5.712 0.697 -4.928 1.00 96.69 75 GLY A O 1
ATOM 583 N N . THR A 1 76 ? 7.657 1.764 -4.526 1.00 96.94 76 THR A N 1
ATOM 584 C CA . THR A 1 76 ? 8.490 0.929 -5.395 1.00 96.94 76 THR A CA 1
ATOM 585 C C . THR A 1 76 ? 8.890 -0.378 -4.713 1.00 96.94 76 THR A C 1
ATOM 587 O O . THR A 1 76 ? 8.760 -0.541 -3.498 1.00 96.94 76 THR A O 1
ATOM 590 N N . SER A 1 77 ? 9.477 -1.322 -5.459 1.00 96.69 77 SER A N 1
ATOM 591 C CA . SER A 1 77 ? 10.044 -2.531 -4.836 1.00 96.69 77 SER A CA 1
ATOM 592 C C . SER A 1 77 ? 11.135 -2.231 -3.806 1.00 96.69 77 SER A C 1
ATOM 594 O O . SER A 1 77 ? 11.399 -3.052 -2.929 1.00 96.69 77 SER A O 1
ATOM 596 N N . TRP A 1 78 ? 11.787 -1.071 -3.909 1.00 94.50 78 TRP A N 1
ATOM 597 C CA . TRP A 1 78 ? 12.841 -0.653 -2.986 1.00 94.50 78 TRP A CA 1
ATOM 598 C C . TRP A 1 78 ? 12.304 -0.224 -1.621 1.00 94.50 78 TRP A C 1
ATOM 600 O O . TRP A 1 78 ? 13.047 -0.240 -0.640 1.00 94.50 78 TRP A O 1
ATOM 610 N N . ASP A 1 79 ? 11.019 0.115 -1.547 1.00 94.62 79 ASP A N 1
ATOM 611 C CA . ASP A 1 79 ? 10.391 0.648 -0.343 1.00 94.62 79 ASP A CA 1
ATOM 612 C C . ASP A 1 79 ? 9.847 -0.452 0.577 1.00 94.62 79 ASP A C 1
ATOM 614 O O . ASP A 1 79 ? 9.643 -0.214 1.766 1.00 94.62 79 ASP A O 1
ATOM 618 N N . ALA A 1 80 ? 9.687 -1.680 0.071 1.00 96.06 80 ALA A N 1
ATOM 619 C CA . ALA A 1 80 ? 9.072 -2.786 0.806 1.00 96.06 80 ALA A CA 1
ATOM 620 C C . ALA A 1 80 ? 9.752 -3.084 2.157 1.00 96.06 80 ALA A C 1
ATOM 622 O O . ALA A 1 80 ? 9.076 -3.258 3.168 1.00 96.06 80 ALA A O 1
ATOM 623 N N . GLU A 1 81 ? 11.086 -3.109 2.195 1.00 94.44 81 GLU A N 1
ATOM 624 C CA . GLU A 1 81 ? 11.854 -3.354 3.426 1.00 94.44 81 GLU A CA 1
ATOM 625 C C . GLU A 1 81 ? 11.619 -2.244 4.461 1.00 94.44 81 GLU A C 1
ATOM 627 O O . GLU A 1 81 ? 11.324 -2.526 5.620 1.00 94.44 81 GLU A O 1
ATOM 632 N N . ARG A 1 82 ? 11.614 -0.982 4.019 1.00 94.06 82 ARG A N 1
ATOM 633 C CA . ARG A 1 82 ? 11.364 0.181 4.882 1.00 94.06 82 ARG A CA 1
ATOM 634 C C . ARG A 1 82 ? 9.926 0.215 5.395 1.00 94.06 82 ARG A C 1
ATOM 636 O O . ARG A 1 82 ? 9.703 0.592 6.540 1.00 94.06 82 ARG A O 1
ATOM 643 N N . ILE A 1 83 ? 8.949 -0.200 4.585 1.00 97.00 83 ILE A N 1
ATOM 644 C CA . ILE A 1 83 ? 7.549 -0.361 5.015 1.00 97.00 83 ILE A CA 1
ATOM 645 C C . ILE A 1 83 ? 7.443 -1.421 6.112 1.00 97.00 83 ILE A C 1
ATOM 647 O O . ILE A 1 83 ? 6.791 -1.174 7.125 1.00 97.00 83 ILE A O 1
ATOM 651 N N . LEU A 1 84 ? 8.123 -2.563 5.978 1.00 97.50 84 LEU A N 1
ATOM 652 C CA . LEU A 1 84 ? 8.154 -3.583 7.033 1.00 97.50 84 LEU A CA 1
ATOM 653 C C . LEU A 1 84 ? 8.814 -3.062 8.318 1.00 97.50 84 LEU A C 1
ATOM 655 O O . LEU A 1 84 ? 8.293 -3.297 9.408 1.00 97.50 84 LEU A O 1
ATOM 659 N N . GLU A 1 85 ? 9.918 -2.324 8.204 1.00 96.31 85 GLU A N 1
ATOM 660 C CA . GLU A 1 85 ? 10.564 -1.664 9.344 1.00 96.31 85 GLU A CA 1
ATOM 661 C C . GLU A 1 85 ? 9.633 -0.654 10.028 1.00 96.31 85 GLU A C 1
ATOM 663 O O . GLU A 1 85 ? 9.552 -0.640 11.255 1.00 96.31 85 GLU A O 1
ATOM 668 N N . ALA A 1 86 ? 8.885 0.148 9.262 1.00 97.19 86 ALA A N 1
ATOM 669 C CA . ALA A 1 86 ? 7.923 1.106 9.803 1.00 97.19 86 ALA A CA 1
ATOM 670 C C . ALA A 1 86 ? 6.756 0.415 10.526 1.00 97.19 86 ALA A C 1
ATOM 672 O O . ALA A 1 86 ? 6.360 0.868 11.598 1.00 97.19 86 ALA A O 1
ATOM 673 N N . VAL A 1 87 ? 6.248 -0.705 9.993 1.00 98.25 87 VAL A N 1
ATOM 674 C CA . VAL A 1 87 ? 5.239 -1.546 10.668 1.00 98.25 87 VAL A CA 1
ATOM 675 C C . VAL A 1 87 ? 5.777 -2.062 12.007 1.00 98.25 87 VAL A C 1
ATOM 677 O O . VAL A 1 87 ? 5.099 -1.958 13.029 1.00 98.25 87 VAL A O 1
ATOM 680 N N . HIS A 1 88 ? 7.018 -2.553 12.029 1.00 97.50 88 HIS A N 1
ATOM 681 C CA . HIS A 1 88 ? 7.666 -3.002 13.260 1.00 97.50 88 HIS A CA 1
ATOM 682 C C . HIS A 1 88 ? 7.878 -1.869 14.269 1.00 97.50 88 HIS A C 1
ATOM 684 O O . HIS A 1 88 ? 7.593 -2.044 15.453 1.00 97.50 88 HIS A O 1
ATOM 690 N N . ALA A 1 89 ? 8.349 -0.708 13.814 1.00 96.75 89 ALA A N 1
ATOM 691 C CA . ALA A 1 89 ? 8.573 0.461 14.660 1.00 96.75 89 ALA A CA 1
ATOM 692 C C . ALA A 1 89 ? 7.266 1.031 15.234 1.00 96.75 89 ALA A C 1
ATOM 694 O O . ALA A 1 89 ? 7.270 1.561 16.343 1.00 96.75 89 ALA A O 1
ATOM 695 N N . PHE A 1 90 ? 6.155 0.885 14.507 1.00 97.81 90 PHE A N 1
ATOM 696 C CA . PHE A 1 90 ? 4.816 1.233 14.979 1.00 97.81 90 PHE A CA 1
ATOM 697 C C . PHE A 1 90 ? 4.313 0.295 16.094 1.00 97.81 90 PHE A C 1
ATOM 699 O O . PHE A 1 90 ? 3.426 0.660 16.858 1.00 97.81 90 PHE A O 1
ATOM 706 N N . GLY A 1 91 ? 4.917 -0.890 16.244 1.00 98.00 91 GLY A N 1
ATOM 707 C CA . GLY A 1 91 ? 4.568 -1.871 17.276 1.00 98.00 91 GLY A CA 1
ATOM 708 C C . GLY A 1 91 ? 3.733 -3.048 16.772 1.00 98.00 91 GLY A C 1
ATOM 709 O O . GLY A 1 91 ? 3.258 -3.842 17.582 1.00 98.00 91 GLY A O 1
ATOM 710 N N . LEU A 1 92 ? 3.583 -3.193 15.453 1.00 98.38 92 LEU A N 1
ATOM 711 C CA . LEU A 1 92 ? 2.873 -4.303 14.824 1.00 98.38 92 LEU A CA 1
ATOM 712 C C . LEU A 1 92 ? 3.844 -5.335 14.245 1.00 98.38 92 LEU A C 1
ATOM 714 O O . LEU A 1 92 ? 4.988 -5.050 13.882 1.00 98.38 92 LEU A O 1
ATOM 718 N N . ARG A 1 93 ? 3.368 -6.568 14.101 1.00 98.31 93 ARG A N 1
ATOM 719 C CA . ARG A 1 93 ? 4.009 -7.588 13.269 1.00 98.31 93 ARG A CA 1
ATOM 720 C C . ARG A 1 93 ? 3.389 -7.549 11.871 1.00 98.31 93 ARG A C 1
ATOM 722 O O . ARG A 1 93 ? 2.175 -7.402 11.754 1.00 98.31 93 ARG A O 1
ATOM 729 N N . PRO A 1 94 ? 4.157 -7.808 10.799 1.00 98.38 94 PRO A N 1
ATOM 730 C CA . PRO A 1 94 ? 3.618 -7.864 9.441 1.00 98.38 94 PRO A CA 1
ATOM 731 C C . PRO A 1 94 ? 2.420 -8.811 9.277 1.00 98.38 94 PRO A C 1
ATOM 733 O O . PRO A 1 94 ? 1.541 -8.556 8.464 1.00 98.38 94 PRO A O 1
ATOM 736 N N . GLN A 1 95 ? 2.349 -9.901 10.051 1.00 98.19 95 GLN A N 1
ATOM 737 C CA . GLN A 1 95 ? 1.239 -10.862 9.987 1.00 98.19 95 GLN A CA 1
ATOM 738 C C . GLN A 1 95 ? -0.084 -10.325 10.552 1.00 98.19 95 GLN A C 1
ATOM 740 O O . GLN A 1 95 ? -1.110 -10.980 10.385 1.00 98.19 95 GLN A O 1
ATOM 745 N N . GLU A 1 96 ? -0.054 -9.173 11.220 1.00 98.56 96 GLU A N 1
ATOM 746 C CA . GLU A 1 96 ? -1.233 -8.485 11.753 1.00 98.56 96 GLU A CA 1
ATOM 747 C C . GLU A 1 96 ? -1.866 -7.551 10.715 1.00 98.56 96 GLU A C 1
ATOM 749 O O . GLU A 1 96 ? -2.933 -7.012 10.970 1.00 98.56 96 GLU A O 1
ATOM 754 N N . ILE A 1 97 ? -1.237 -7.386 9.545 1.00 98.81 97 ILE A N 1
ATOM 755 C CA . ILE A 1 97 ? -1.819 -6.680 8.403 1.00 98.81 97 ILE A CA 1
ATOM 756 C C . ILE A 1 97 ? -2.749 -7.626 7.632 1.00 98.81 97 ILE A C 1
ATOM 758 O O . ILE A 1 97 ? -2.338 -8.705 7.192 1.00 98.81 97 ILE A O 1
ATOM 762 N N . ASP A 1 98 ? -3.995 -7.197 7.441 1.00 98.81 98 ASP A N 1
ATOM 763 C CA . ASP A 1 98 ? -5.076 -7.962 6.809 1.00 98.81 98 ASP A CA 1
ATOM 764 C C . ASP A 1 98 ? -5.308 -7.575 5.345 1.00 98.81 98 ASP A C 1
ATOM 766 O O . ASP A 1 98 ? -5.815 -8.377 4.547 1.00 98.81 98 ASP A O 1
ATOM 770 N N . ALA A 1 99 ? -4.955 -6.345 4.978 1.00 98.94 99 ALA A N 1
ATOM 771 C CA . ALA A 1 99 ? -5.154 -5.817 3.640 1.00 98.94 99 ALA A CA 1
ATOM 772 C C . ALA A 1 99 ? -3.974 -4.959 3.178 1.00 98.94 99 ALA A C 1
ATOM 774 O O . ALA A 1 99 ? -3.393 -4.194 3.942 1.00 98.94 99 ALA A O 1
ATOM 775 N N . VAL A 1 100 ? -3.658 -5.073 1.895 1.00 98.94 100 VAL A N 1
ATOM 776 C CA . VAL A 1 100 ? -2.809 -4.138 1.160 1.00 98.94 100 VAL A CA 1
ATOM 777 C C . VAL A 1 100 ? -3.647 -3.619 0.001 1.00 98.94 100 VAL A C 1
ATOM 779 O O . VAL A 1 100 ? -4.171 -4.408 -0.779 1.00 98.94 100 VAL A O 1
ATOM 782 N N . VAL A 1 101 ? -3.815 -2.312 -0.109 1.00 98.94 101 VAL A N 1
ATOM 783 C CA . VAL A 1 101 ? -4.644 -1.669 -1.130 1.00 98.94 101 VAL A CA 1
ATOM 784 C C . VAL A 1 101 ? -3.740 -0.826 -2.015 1.00 98.94 101 VAL A C 1
ATOM 786 O O . VAL A 1 101 ? -2.900 -0.092 -1.505 1.00 98.94 101 VAL A O 1
ATOM 789 N N . VAL A 1 102 ? -3.902 -0.925 -3.332 1.00 98.75 102 VAL A N 1
ATOM 790 C CA . VAL A 1 102 ? -3.186 -0.074 -4.292 1.00 98.75 102 VAL A CA 1
ATOM 791 C C . VAL A 1 102 ? -4.191 0.670 -5.162 1.00 98.75 102 VAL A C 1
ATOM 793 O O . VAL A 1 102 ? -5.131 0.059 -5.677 1.00 98.75 102 VAL A O 1
ATOM 796 N N . SER A 1 103 ? -3.990 1.974 -5.346 1.00 98.62 103 SER A N 1
ATOM 797 C CA . SER A 1 103 ? -4.792 2.799 -6.260 1.00 98.62 103 SER A CA 1
ATOM 798 C C . SER A 1 103 ? -4.683 2.288 -7.693 1.00 98.62 103 SER A C 1
ATOM 800 O O . SER A 1 103 ? -5.678 2.179 -8.405 1.00 98.62 103 SER A O 1
ATOM 802 N N . HIS A 1 104 ? -3.475 1.922 -8.126 1.00 98.69 104 HIS A N 1
ATOM 803 C CA . HIS A 1 104 ? -3.218 1.374 -9.450 1.00 98.69 104 HIS A CA 1
ATOM 804 C C . HIS A 1 104 ? -1.902 0.583 -9.506 1.00 98.69 104 HIS A C 1
ATOM 806 O O . HIS A 1 104 ? -1.146 0.514 -8.543 1.00 98.69 104 HIS A O 1
ATOM 812 N N . ILE A 1 105 ? -1.631 -0.063 -10.646 1.00 98.44 105 ILE A N 1
ATOM 813 C CA . ILE A 1 105 ? -0.538 -1.042 -10.783 1.00 98.44 105 ILE A CA 1
ATOM 814 C C . ILE A 1 105 ? 0.772 -0.472 -11.346 1.00 98.44 105 ILE A C 1
ATOM 816 O O . ILE A 1 105 ? 1.572 -1.236 -11.875 1.00 98.44 105 ILE A O 1
ATOM 820 N N . HIS A 1 106 ? 1.021 0.837 -11.297 1.00 97.88 106 HIS A N 1
ATOM 821 C CA . HIS A 1 106 ? 2.343 1.340 -11.692 1.00 97.88 106 HIS A CA 1
ATOM 822 C C . HIS A 1 106 ? 3.422 0.954 -10.666 1.00 97.88 106 HIS A C 1
ATOM 824 O O . HIS A 1 106 ? 3.117 0.573 -9.532 1.00 97.88 106 HIS A O 1
ATOM 830 N N . LEU A 1 107 ? 4.692 0.968 -11.092 1.00 97.31 107 LEU A N 1
ATOM 831 C CA . LEU A 1 107 ? 5.809 0.452 -10.289 1.00 97.31 107 LEU A CA 1
ATOM 832 C C . LEU A 1 107 ? 6.049 1.253 -9.012 1.00 97.31 107 LEU A C 1
ATOM 834 O O . LEU A 1 107 ? 6.539 0.688 -8.052 1.00 97.31 107 LEU A O 1
ATOM 838 N N . ASP A 1 108 ? 5.694 2.525 -8.987 1.00 96.88 108 ASP A N 1
ATOM 839 C CA . ASP A 1 108 ? 5.753 3.423 -7.834 1.00 96.88 108 ASP A CA 1
ATOM 840 C C . ASP A 1 108 ? 4.576 3.280 -6.862 1.00 96.88 108 ASP A C 1
ATOM 842 O O . ASP A 1 108 ? 4.624 3.837 -5.771 1.00 96.88 108 ASP A O 1
ATOM 846 N N . HIS A 1 109 ? 3.559 2.492 -7.209 1.00 98.19 109 HIS A N 1
ATOM 847 C CA . HIS A 1 109 ? 2.356 2.301 -6.396 1.00 98.19 109 HIS A CA 1
ATOM 848 C C . HIS A 1 109 ? 2.225 0.862 -5.894 1.00 98.19 109 HIS A C 1
ATOM 850 O O . HIS A 1 109 ? 2.107 0.600 -4.693 1.00 98.19 109 HIS A O 1
ATOM 856 N N . ALA A 1 110 ? 2.321 -0.097 -6.818 1.00 98.38 110 ALA A N 1
ATOM 857 C CA . ALA A 1 110 ? 2.207 -1.530 -6.555 1.00 98.38 110 ALA A CA 1
ATOM 858 C C . ALA A 1 110 ? 3.557 -2.271 -6.572 1.00 98.38 110 ALA A C 1
ATOM 860 O O . ALA A 1 110 ? 3.580 -3.500 -6.463 1.00 98.38 110 ALA A O 1
ATOM 861 N N . GLY A 1 111 ? 4.681 -1.559 -6.720 1.00 98.00 111 GLY A N 1
ATOM 862 C CA . GLY A 1 111 ? 6.015 -2.158 -6.823 1.00 98.00 111 GLY A CA 1
ATOM 863 C C . GLY A 1 111 ? 6.391 -2.996 -5.607 1.00 98.00 111 GLY A C 1
ATOM 864 O O . GLY A 1 111 ? 6.941 -4.093 -5.743 1.00 98.00 111 GLY A O 1
ATOM 865 N N . GLY A 1 112 ? 6.048 -2.507 -4.414 1.00 98.06 112 GLY A N 1
ATOM 866 C CA . GLY A 1 112 ? 6.304 -3.192 -3.150 1.00 98.06 112 GLY A CA 1
ATOM 867 C C . GLY A 1 112 ? 5.344 -4.347 -2.843 1.00 98.06 112 GLY A C 1
ATOM 868 O O . GLY A 1 112 ? 5.702 -5.239 -2.074 1.00 98.06 112 GLY A O 1
ATOM 869 N N . ALA A 1 113 ? 4.151 -4.385 -3.446 1.00 98.56 113 ALA A N 1
ATOM 870 C CA . ALA A 1 113 ? 3.049 -5.251 -3.014 1.00 98.56 113 ALA A CA 1
ATOM 871 C C . ALA A 1 113 ? 3.422 -6.741 -2.932 1.00 98.56 113 ALA A C 1
ATOM 873 O O . ALA A 1 113 ? 3.218 -7.376 -1.897 1.00 98.56 113 ALA A O 1
ATOM 874 N N . GLY A 1 114 ? 4.029 -7.294 -3.987 1.00 98.38 114 GLY A N 1
ATOM 875 C CA . GLY A 1 114 ? 4.439 -8.701 -4.011 1.00 98.38 114 GLY A CA 1
ATOM 876 C C . GLY A 1 114 ? 5.543 -9.049 -3.006 1.00 98.38 114 GLY A C 1
ATOM 877 O O . GLY A 1 114 ? 5.602 -10.179 -2.529 1.00 98.38 114 GLY A O 1
ATOM 878 N N . PHE A 1 115 ? 6.391 -8.084 -2.644 1.00 98.56 115 PHE A N 1
ATOM 879 C CA . PHE A 1 115 ? 7.440 -8.268 -1.638 1.00 98.56 115 PHE A CA 1
ATOM 880 C C . PHE A 1 115 ? 6.879 -8.193 -0.214 1.00 98.56 115 PHE A C 1
ATOM 882 O O . PHE A 1 115 ? 7.270 -8.977 0.649 1.00 98.56 115 PHE A O 1
ATOM 889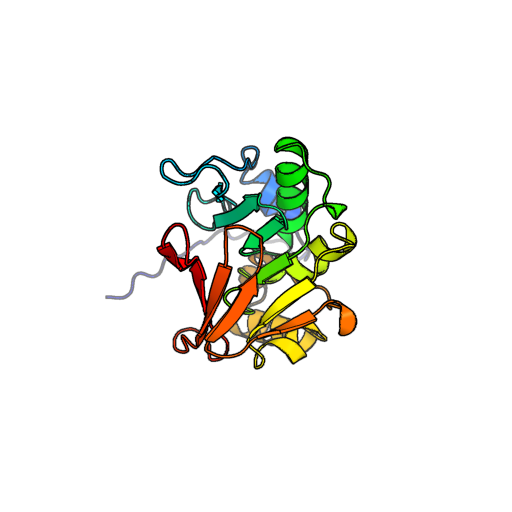 N N . LEU A 1 116 ? 5.927 -7.291 0.037 1.00 98.69 116 LEU A N 1
ATOM 890 C CA . LEU A 1 116 ? 5.312 -7.117 1.354 1.00 98.69 116 LEU A CA 1
ATOM 891 C C . LEU A 1 116 ? 4.533 -8.357 1.803 1.00 98.69 116 LEU A C 1
ATOM 893 O O . LEU A 1 116 ? 4.651 -8.783 2.956 1.00 98.69 116 LEU A O 1
ATOM 897 N N . ILE A 1 117 ? 3.774 -8.979 0.898 1.00 98.12 117 ILE A N 1
ATOM 898 C CA . ILE A 1 117 ? 2.907 -10.121 1.234 1.00 98.12 117 ILE A CA 1
ATOM 899 C C . ILE A 1 117 ? 3.651 -11.403 1.626 1.00 98.12 117 ILE A C 1
ATOM 901 O O . ILE A 1 117 ? 3.041 -12.286 2.240 1.00 98.12 117 ILE A O 1
ATOM 905 N N . ASP A 1 118 ? 4.951 -11.505 1.324 1.00 97.50 118 ASP A N 1
ATOM 906 C CA . ASP A 1 118 ? 5.806 -12.596 1.811 1.00 97.50 118 ASP A CA 1
ATOM 907 C C . ASP A 1 118 ? 5.880 -12.595 3.347 1.00 97.50 118 ASP A C 1
ATOM 909 O O . ASP A 1 118 ? 5.841 -13.649 3.996 1.00 97.50 118 ASP A O 1
ATOM 913 N N . SER A 1 119 ? 5.958 -11.394 3.925 1.00 98.25 119 SER A N 1
ATOM 914 C CA . SER A 1 119 ? 6.001 -11.156 5.369 1.00 98.25 119 SER A CA 1
ATOM 915 C C . SER A 1 119 ? 4.598 -10.983 5.950 1.00 98.25 119 SER A C 1
ATOM 917 O O . SER A 1 119 ? 4.296 -11.550 7.005 1.00 98.25 119 SER A O 1
ATOM 919 N N . MET A 1 120 ? 3.716 -10.267 5.246 1.00 98.38 120 MET A N 1
ATOM 920 C CA . MET A 1 120 ? 2.319 -10.039 5.628 1.00 98.38 120 MET A CA 1
ATOM 921 C C . MET A 1 120 ? 1.441 -11.231 5.247 1.00 98.38 120 MET A C 1
ATOM 923 O O . MET A 1 120 ? 0.586 -11.146 4.374 1.00 98.38 120 MET A O 1
ATOM 927 N N . ARG A 1 121 ? 1.677 -12.394 5.861 1.00 96.75 121 ARG A N 1
ATOM 928 C CA . ARG A 1 121 ? 1.093 -13.682 5.431 1.00 96.75 121 ARG A CA 1
ATOM 929 C C . ARG A 1 121 ? -0.438 -13.758 5.502 1.00 96.75 121 ARG A C 1
ATOM 931 O O . ARG A 1 121 ? -1.014 -14.583 4.800 1.00 96.75 121 ARG A O 1
ATOM 938 N N . SER A 1 122 ? -1.071 -12.911 6.306 1.00 95.56 122 SER A N 1
ATOM 939 C CA . SER A 1 122 ? -2.532 -12.825 6.436 1.00 95.56 122 SER A CA 1
ATOM 940 C C . SER A 1 122 ? -3.163 -11.892 5.395 1.00 95.56 122 SER A C 1
ATOM 942 O O . SER A 1 122 ? -4.347 -12.025 5.091 1.00 95.56 122 SER A O 1
ATOM 944 N N . ALA A 1 123 ? -2.378 -10.976 4.816 1.00 98.50 123 ALA A N 1
ATOM 945 C CA . ALA A 1 123 ? -2.905 -9.886 4.009 1.00 98.50 123 ALA A CA 1
ATOM 946 C C . ALA A 1 123 ? -3.450 -10.348 2.654 1.00 98.50 123 ALA A C 1
ATOM 948 O O . ALA A 1 123 ? -2.833 -11.167 1.971 1.00 98.50 123 ALA A O 1
ATOM 949 N N . LYS A 1 124 ? -4.548 -9.760 2.191 1.00 98.81 124 LYS A N 1
ATOM 950 C CA . LYS A 1 124 ? -4.930 -9.815 0.770 1.00 98.81 124 LYS A CA 1
ATOM 951 C C . LYS A 1 124 ? -4.604 -8.496 0.085 1.00 98.81 124 LYS A C 1
ATOM 953 O O . LYS A 1 124 ? -4.729 -7.444 0.703 1.00 98.81 124 LYS A O 1
ATOM 958 N N . VAL A 1 125 ? -4.203 -8.557 -1.180 1.00 98.88 125 VAL A N 1
ATOM 959 C CA . VAL A 1 125 ? -3.924 -7.375 -2.000 1.00 98.88 125 VAL A CA 1
ATOM 960 C C . VAL A 1 125 ? -5.172 -7.032 -2.801 1.00 98.88 125 VAL A C 1
ATOM 962 O O . VAL A 1 125 ? -5.667 -7.874 -3.545 1.00 98.88 125 VAL A O 1
ATOM 965 N N . TYR A 1 126 ? -5.688 -5.821 -2.641 1.00 98.88 126 TYR A N 1
ATOM 966 C CA . TYR A 1 126 ? -6.871 -5.317 -3.332 1.00 98.88 126 TYR A CA 1
ATOM 967 C C . TYR A 1 126 ? -6.420 -4.421 -4.480 1.00 98.88 126 TYR A C 1
ATOM 969 O O . TYR A 1 126 ? -5.650 -3.482 -4.283 1.00 98.88 126 TYR A O 1
ATOM 977 N N . VAL A 1 127 ? -6.879 -4.747 -5.685 1.00 98.81 127 VAL A N 1
ATOM 978 C CA . VAL A 1 127 ? -6.496 -4.075 -6.929 1.00 98.81 127 VAL A CA 1
ATOM 979 C C . VAL A 1 127 ? -7.694 -4.017 -7.865 1.00 98.81 127 VAL A C 1
ATOM 981 O O . VAL A 1 127 ? -8.535 -4.916 -7.861 1.00 98.81 127 VAL A O 1
ATOM 984 N N . HIS A 1 128 ? -7.759 -3.002 -8.721 1.00 98.81 128 HIS A N 1
ATOM 985 C CA . HIS A 1 128 ? -8.759 -2.947 -9.784 1.00 98.81 128 HIS A CA 1
ATOM 986 C C . HIS A 1 128 ? -8.748 -4.241 -10.621 1.00 98.81 128 HIS A C 1
ATOM 988 O O . HIS A 1 128 ? -7.685 -4.725 -11.027 1.00 98.81 128 HIS A O 1
ATOM 994 N N . GLU A 1 129 ? -9.929 -4.766 -10.973 1.00 98.44 129 GLU A N 1
ATOM 995 C CA . GLU A 1 129 ? -10.079 -5.963 -11.825 1.00 98.44 129 GLU A CA 1
ATOM 996 C C . GLU A 1 129 ? -9.233 -5.947 -13.120 1.00 98.44 129 GLU A C 1
ATOM 998 O O . GLU A 1 129 ? -8.751 -6.987 -13.572 1.00 98.44 129 GLU A O 1
ATOM 1003 N N . ARG A 1 130 ? -8.980 -4.766 -13.705 1.00 98.31 130 ARG A N 1
ATOM 1004 C CA . ARG A 1 130 ? -8.146 -4.603 -14.906 1.00 98.31 130 ARG A CA 1
ATOM 1005 C C . ARG A 1 130 ? -6.657 -4.819 -14.635 1.00 98.31 130 ARG A C 1
ATOM 1007 O O . ARG A 1 130 ? -5.951 -5.310 -15.517 1.00 98.31 130 ARG A O 1
ATOM 1014 N N . GLY A 1 131 ? -6.190 -4.473 -13.437 1.00 97.56 131 GLY A N 1
ATOM 1015 C CA . GLY A 1 131 ? -4.806 -4.649 -13.005 1.00 97.56 131 GLY A CA 1
ATOM 1016 C C . GLY A 1 131 ? -4.499 -6.058 -12.492 1.00 97.56 131 GLY A C 1
ATOM 1017 O O . GLY A 1 131 ? -3.355 -6.497 -12.566 1.00 97.56 131 GLY A O 1
ATOM 1018 N N . HIS A 1 132 ? -5.517 -6.807 -12.054 1.00 98.44 132 HIS A N 1
ATOM 1019 C CA . HIS A 1 132 ? -5.364 -8.113 -11.404 1.00 98.44 132 HIS A CA 1
ATOM 1020 C C . HIS A 1 132 ? -4.416 -9.074 -12.138 1.00 98.44 132 HIS A C 1
ATOM 1022 O O . HIS A 1 132 ? -3.431 -9.545 -11.574 1.00 98.44 132 HIS A O 1
ATOM 1028 N N . LYS A 1 133 ? -4.665 -9.343 -13.427 1.00 98.12 133 LYS A N 1
ATOM 1029 C CA . LYS A 1 133 ? -3.844 -10.286 -14.214 1.00 98.12 133 LYS A CA 1
ATOM 1030 C C . LYS A 1 133 ? -2.366 -9.882 -14.297 1.00 98.12 133 LYS A C 1
ATOM 1032 O O . LYS A 1 133 ? -1.517 -10.750 -14.457 1.00 98.12 133 LYS A O 1
ATOM 1037 N N . HIS A 1 134 ? -2.074 -8.585 -14.210 1.00 98.31 134 HIS A N 1
ATOM 1038 C CA . HIS A 1 134 ? -0.716 -8.057 -14.279 1.00 98.31 134 HIS A CA 1
ATOM 1039 C C . HIS A 1 134 ? 0.019 -8.196 -12.949 1.00 98.31 134 HIS A C 1
ATOM 1041 O O . HIS A 1 134 ? 1.230 -8.313 -12.960 1.00 98.31 134 HIS A O 1
ATOM 1047 N N . LEU A 1 135 ? -0.674 -8.227 -11.810 1.00 98.38 135 LEU A N 1
ATOM 1048 C CA . LEU A 1 135 ? -0.014 -8.514 -10.533 1.00 98.38 135 LEU A CA 1
ATOM 1049 C C . LEU A 1 135 ? 0.173 -10.019 -10.294 1.00 98.38 135 LEU A C 1
ATOM 1051 O O . LEU A 1 135 ? 1.095 -10.414 -9.586 1.00 98.38 135 LEU A O 1
ATOM 1055 N N . VAL A 1 136 ? -0.643 -10.865 -10.933 1.00 98.62 136 VAL A N 1
ATOM 1056 C CA . VAL A 1 136 ? -0.391 -12.317 -10.993 1.00 98.62 136 VAL A CA 1
ATOM 1057 C C . VAL A 1 136 ? 0.882 -12.620 -11.788 1.00 98.62 136 VAL A C 1
ATOM 1059 O O . VAL A 1 136 ? 1.686 -13.440 -11.358 1.00 98.62 136 VAL A O 1
ATOM 1062 N N . ASP A 1 137 ? 1.082 -11.954 -12.928 1.00 98.44 137 ASP A N 1
ATOM 1063 C CA . ASP A 1 137 ? 2.315 -12.028 -13.720 1.00 98.44 137 ASP A CA 1
ATOM 1064 C C . ASP A 1 137 ? 2.736 -10.625 -14.205 1.00 98.44 137 ASP A C 1
ATOM 1066 O O . ASP A 1 137 ? 2.227 -10.133 -15.226 1.00 98.44 137 ASP A O 1
ATOM 1070 N N . PRO A 1 138 ? 3.676 -9.968 -13.497 1.00 97.94 138 PRO A N 1
ATOM 1071 C CA . PRO A 1 138 ? 4.081 -8.601 -13.799 1.00 97.94 138 PRO A CA 1
ATOM 1072 C C . PRO A 1 138 ? 5.126 -8.501 -14.906 1.00 97.94 138 PRO A C 1
ATOM 1074 O O . PRO A 1 138 ? 5.517 -7.387 -15.254 1.00 97.94 138 PRO A O 1
ATOM 1077 N N . ALA A 1 139 ? 5.568 -9.609 -15.514 1.00 97.69 139 ALA A N 1
ATOM 1078 C CA . ALA A 1 139 ? 6.673 -9.590 -16.474 1.00 97.69 139 ALA A CA 1
ATOM 1079 C C . ALA A 1 139 ? 6.438 -8.604 -17.632 1.00 97.69 139 ALA A C 1
ATOM 1081 O O . ALA A 1 139 ? 7.325 -7.831 -17.994 1.00 97.69 139 ALA A O 1
ATOM 1082 N N . ARG A 1 140 ? 5.218 -8.575 -18.187 1.00 96.62 140 ARG A N 1
ATOM 1083 C CA . ARG A 1 140 ? 4.862 -7.636 -19.269 1.00 96.62 140 ARG A CA 1
ATOM 1084 C C . ARG A 1 140 ? 4.772 -6.187 -18.800 1.00 96.62 140 ARG A C 1
ATOM 1086 O O . ARG A 1 140 ? 5.114 -5.290 -19.562 1.00 96.62 140 ARG A O 1
ATOM 1093 N N . LEU A 1 141 ? 4.290 -5.968 -17.581 1.00 96.19 141 LEU A N 1
ATOM 1094 C CA . LEU A 1 141 ? 4.147 -4.639 -16.996 1.00 96.19 141 LEU A CA 1
ATOM 1095 C C . LEU A 1 141 ? 5.525 -4.016 -16.740 1.00 96.19 141 LEU A C 1
ATOM 1097 O O . LEU A 1 141 ? 5.787 -2.909 -17.201 1.00 96.19 141 LEU A O 1
ATOM 1101 N N . VAL A 1 142 ? 6.431 -4.772 -16.111 1.00 96.81 142 VAL A N 1
ATOM 1102 C CA . VAL A 1 142 ? 7.820 -4.355 -15.866 1.00 96.81 142 VAL A CA 1
ATOM 1103 C C . VAL A 1 142 ? 8.550 -4.091 -17.185 1.00 96.81 142 VAL A C 1
ATOM 1105 O O . VAL A 1 142 ? 9.159 -3.036 -17.341 1.00 96.81 142 VAL A O 1
ATOM 1108 N N . ALA A 1 143 ? 8.434 -4.988 -18.171 1.00 96.19 143 ALA A N 1
ATOM 1109 C CA . ALA A 1 143 ? 9.061 -4.793 -19.480 1.00 96.19 143 ALA A CA 1
ATOM 1110 C C . ALA A 1 143 ? 8.531 -3.541 -20.208 1.00 96.19 143 ALA A C 1
ATOM 1112 O O . ALA A 1 143 ? 9.305 -2.795 -20.807 1.00 96.19 143 ALA A O 1
ATOM 1113 N N . SER A 1 144 ? 7.221 -3.281 -20.133 1.00 94.25 144 SER A N 1
ATOM 1114 C CA . SER A 1 144 ? 6.614 -2.084 -20.724 1.00 94.25 144 SER A CA 1
ATOM 1115 C C . SER A 1 144 ? 7.111 -0.803 -20.053 1.00 94.25 144 SER A C 1
ATOM 1117 O O . SER A 1 144 ? 7.401 0.171 -20.746 1.00 94.25 144 SER A O 1
ATOM 1119 N N . ALA A 1 145 ? 7.234 -0.794 -18.724 1.00 93.38 145 ALA A N 1
ATOM 1120 C CA . ALA A 1 145 ? 7.769 0.350 -17.990 1.00 93.38 145 ALA A CA 1
ATOM 1121 C C . ALA A 1 145 ? 9.243 0.609 -18.337 1.00 93.38 145 ALA A C 1
ATOM 1123 O O . ALA A 1 145 ? 9.618 1.746 -18.614 1.00 93.38 145 ALA A O 1
ATOM 1124 N N . GLN A 1 146 ? 10.057 -0.447 -18.427 1.00 93.56 146 GLN A N 1
ATOM 1125 C CA . GLN A 1 146 ? 11.455 -0.354 -18.862 1.00 93.56 146 GLN A CA 1
ATOM 1126 C C . GLN A 1 146 ? 11.594 0.228 -20.269 1.00 93.56 146 GLN A C 1
ATOM 1128 O O . GLN A 1 146 ? 12.483 1.038 -20.522 1.00 93.56 146 GLN A O 1
ATOM 1133 N N . GLN A 1 147 ? 10.710 -0.159 -21.188 1.00 95.00 147 GLN A N 1
ATOM 1134 C CA . GLN A 1 147 ? 10.702 0.393 -22.539 1.00 95.00 147 GLN A CA 1
ATOM 1135 C C . GLN A 1 147 ? 10.312 1.879 -22.556 1.00 95.00 147 GLN A C 1
ATOM 1137 O O . GLN A 1 147 ? 10.868 2.638 -23.347 1.00 95.00 147 GLN A O 1
ATOM 1142 N N . ALA A 1 148 ? 9.360 2.286 -21.712 1.00 93.25 148 ALA A N 1
ATOM 1143 C CA . ALA A 1 148 ? 8.857 3.656 -21.666 1.00 93.25 148 ALA A CA 1
ATOM 1144 C C . ALA A 1 148 ? 9.839 4.639 -21.006 1.00 93.25 148 ALA A C 1
ATOM 1146 O O . ALA A 1 148 ? 10.024 5.741 -21.516 1.00 93.25 148 ALA A O 1
ATOM 1147 N N . LEU A 1 149 ? 10.470 4.235 -19.899 1.00 89.88 149 LEU A N 1
ATOM 1148 C CA . LEU A 1 149 ? 11.400 5.057 -19.112 1.00 89.88 149 LEU A CA 1
ATOM 1149 C C . LEU A 1 149 ? 12.850 4.961 -19.620 1.00 89.88 149 LEU A C 1
ATOM 1151 O O . LEU A 1 149 ? 13.684 5.826 -19.376 1.00 89.88 149 LEU A O 1
ATOM 1155 N N . GLY A 1 150 ? 13.181 3.893 -20.345 1.00 91.31 150 GLY A N 1
ATOM 1156 C CA . GLY A 1 150 ? 14.565 3.546 -20.643 1.00 91.31 150 GLY A CA 1
ATOM 1157 C C . GLY A 1 150 ? 15.263 2.875 -19.449 1.00 91.31 150 GLY A C 1
ATOM 1158 O O . GLY A 1 150 ? 14.781 2.917 -18.316 1.00 91.31 150 GLY A O 1
ATOM 1159 N N . PRO A 1 151 ? 16.413 2.221 -19.689 1.00 83.50 151 PRO A N 1
ATOM 1160 C CA . PRO A 1 151 ? 17.021 1.306 -18.722 1.00 83.50 151 PRO A CA 1
ATOM 1161 C C . PRO A 1 151 ? 17.432 1.995 -17.415 1.00 83.50 151 PRO A C 1
ATOM 1163 O O . PRO A 1 151 ? 17.164 1.473 -16.342 1.00 83.50 151 PRO A O 1
ATOM 1166 N N . THR A 1 152 ? 18.034 3.184 -17.498 1.00 85.69 152 THR A N 1
ATOM 1167 C CA . THR A 1 152 ? 18.549 3.900 -16.323 1.00 85.69 152 THR A CA 1
ATOM 1168 C C . THR A 1 152 ? 17.436 4.425 -15.419 1.00 85.69 152 THR A C 1
ATOM 1170 O O . THR A 1 152 ? 17.526 4.301 -14.204 1.00 85.69 152 THR A O 1
ATOM 1173 N N . GLU A 1 153 ? 16.378 5.005 -15.988 1.00 87.25 153 GLU A N 1
ATOM 1174 C CA . GLU A 1 153 ? 15.274 5.539 -15.183 1.00 87.25 153 GLU A CA 1
ATOM 1175 C C . GLU A 1 153 ? 14.424 4.410 -14.595 1.00 87.25 153 GLU A C 1
ATOM 1177 O O . GLU A 1 153 ? 14.020 4.488 -13.437 1.00 87.25 153 GLU A O 1
ATOM 1182 N N . ALA A 1 154 ? 14.213 3.323 -15.343 1.00 89.75 154 ALA A N 1
ATOM 1183 C CA . ALA A 1 154 ? 13.452 2.172 -14.867 1.00 89.75 154 ALA A CA 1
ATOM 1184 C C . ALA A 1 154 ? 14.086 1.490 -13.642 1.00 89.75 154 ALA A C 1
ATOM 1186 O O . ALA A 1 154 ? 13.362 1.013 -12.769 1.00 89.75 154 ALA A O 1
ATOM 1187 N N . GLU A 1 155 ? 15.418 1.483 -13.531 1.00 89.56 155 GLU A N 1
ATOM 1188 C CA . GLU A 1 155 ? 16.117 0.968 -12.344 1.00 89.56 155 GLU A CA 1
ATOM 1189 C C . GLU A 1 155 ? 15.712 1.702 -11.056 1.00 89.56 155 GLU A C 1
ATOM 1191 O O . GLU A 1 155 ? 15.644 1.078 -9.994 1.00 89.56 155 GLU A O 1
ATOM 1196 N N . MET A 1 156 ? 15.362 2.993 -11.137 1.00 89.88 156 MET A N 1
ATOM 1197 C CA . MET A 1 156 ? 14.912 3.762 -9.970 1.00 89.88 156 MET A CA 1
ATOM 1198 C C . MET A 1 156 ? 13.596 3.230 -9.396 1.00 89.88 156 MET A C 1
ATOM 1200 O O . MET A 1 156 ? 13.404 3.266 -8.185 1.00 89.88 156 MET A O 1
ATOM 1204 N N . PHE A 1 157 ? 12.713 2.702 -10.246 1.00 91.62 157 PHE A N 1
ATOM 1205 C CA . PHE A 1 157 ? 11.431 2.112 -9.846 1.00 91.62 157 PHE A CA 1
ATOM 1206 C C . PHE A 1 157 ? 11.555 0.633 -9.449 1.00 91.62 157 PHE A C 1
ATOM 1208 O O . PHE A 1 157 ? 10.673 0.082 -8.789 1.00 91.62 157 PHE A O 1
ATOM 1215 N N . GLY A 1 158 ? 12.655 -0.016 -9.835 1.00 93.94 158 GLY A N 1
ATOM 1216 C CA . GLY A 1 158 ? 12.948 -1.400 -9.491 1.00 93.94 158 GLY A CA 1
ATOM 1217 C C . GLY A 1 158 ? 12.139 -2.406 -10.309 1.00 93.94 158 GLY A C 1
ATOM 1218 O O . GLY A 1 158 ? 12.145 -2.376 -11.538 1.00 93.94 158 GLY A O 1
ATOM 1219 N N . THR A 1 159 ? 11.513 -3.369 -9.636 1.00 95.88 159 THR A N 1
ATOM 1220 C CA . THR A 1 159 ? 10.813 -4.494 -10.275 1.00 95.88 159 THR A CA 1
ATOM 1221 C C . THR A 1 159 ? 9.497 -4.806 -9.561 1.00 95.88 159 THR A C 1
ATOM 1223 O O . THR A 1 159 ? 9.057 -4.069 -8.687 1.00 95.88 159 THR A O 1
ATOM 1226 N N . MET A 1 160 ? 8.851 -5.909 -9.926 1.00 98.00 160 MET A N 1
ATOM 1227 C CA . MET A 1 160 ? 7.668 -6.428 -9.250 1.00 98.00 160 MET A CA 1
ATOM 1228 C C . MET A 1 160 ? 7.789 -7.932 -9.042 1.00 98.00 160 MET A C 1
ATOM 1230 O O . MET A 1 160 ? 8.277 -8.659 -9.910 1.00 98.00 160 MET A O 1
ATOM 1234 N N . LYS A 1 161 ? 7.293 -8.406 -7.899 1.00 98.31 161 LYS A N 1
ATOM 1235 C CA . LYS A 1 161 ? 7.156 -9.833 -7.610 1.00 98.31 161 LYS A CA 1
ATOM 1236 C C . LYS A 1 161 ? 5.717 -10.296 -7.902 1.00 98.31 161 LYS A C 1
ATOM 1238 O O . LYS A 1 161 ? 4.790 -9.587 -7.516 1.00 98.31 161 LYS A O 1
ATOM 1243 N N . PRO A 1 162 ? 5.515 -11.469 -8.535 1.00 98.62 162 PRO A N 1
ATOM 1244 C CA . PRO A 1 162 ? 4.193 -12.074 -8.695 1.00 98.62 162 PRO A CA 1
ATOM 1245 C C . PRO A 1 162 ? 3.432 -12.221 -7.374 1.00 98.62 162 PRO A C 1
ATOM 1247 O O . PRO A 1 162 ? 4.014 -12.619 -6.361 1.00 98.62 162 PRO A O 1
ATOM 1250 N N . ILE A 1 163 ? 2.122 -11.983 -7.412 1.00 98.62 163 ILE A N 1
ATOM 1251 C CA . ILE A 1 163 ? 1.206 -12.196 -6.289 1.00 98.62 163 ILE A CA 1
ATOM 1252 C C . ILE A 1 163 ? 0.369 -13.461 -6.545 1.00 98.62 163 ILE A C 1
ATOM 1254 O O . ILE A 1 163 ? -0.261 -13.566 -7.602 1.00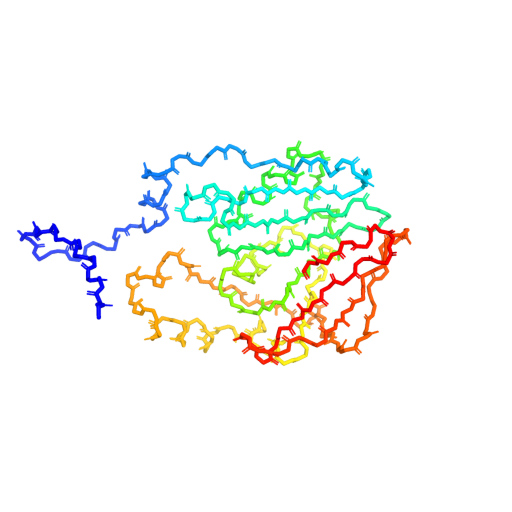 98.62 163 ILE A O 1
ATOM 1258 N N . PRO A 1 164 ? 0.320 -14.424 -5.601 1.00 98.25 164 PRO A N 1
ATOM 1259 C CA . PRO A 1 164 ? -0.549 -15.593 -5.717 1.00 98.25 164 PRO A CA 1
ATOM 1260 C C . PRO A 1 164 ? -2.022 -15.204 -5.887 1.00 98.25 164 PRO A C 1
ATOM 1262 O O . PRO A 1 164 ? -2.516 -14.306 -5.208 1.00 98.25 164 PRO A O 1
ATOM 1265 N N . VAL A 1 165 ? -2.741 -15.900 -6.772 1.00 98.12 165 VAL A N 1
ATOM 1266 C CA . VAL A 1 165 ? -4.143 -15.580 -7.114 1.00 98.12 165 VAL A CA 1
ATOM 1267 C C . VAL A 1 165 ? -5.062 -15.614 -5.888 1.00 98.12 165 VAL A C 1
ATOM 1269 O O . VAL A 1 165 ? -5.968 -14.802 -5.776 1.00 98.12 165 VAL A O 1
ATOM 1272 N N . ASP A 1 166 ? -4.817 -16.516 -4.939 1.00 97.88 166 ASP A N 1
ATOM 1273 C CA . ASP A 1 166 ? -5.575 -16.637 -3.687 1.00 97.88 166 ASP A CA 1
ATOM 1274 C C . ASP A 1 166 ? -5.311 -15.493 -2.689 1.00 97.88 166 ASP A C 1
ATOM 1276 O O . ASP A 1 166 ? -6.083 -15.289 -1.747 1.00 97.88 166 ASP A O 1
ATOM 1280 N N . ARG A 1 167 ? -4.239 -14.724 -2.910 1.00 98.19 167 ARG A N 1
ATOM 1281 C CA . ARG A 1 167 ? -3.850 -13.542 -2.131 1.00 98.19 167 ARG A CA 1
ATOM 1282 C C . ARG A 1 167 ? -4.231 -12.228 -2.814 1.00 98.19 167 ARG A C 1
ATOM 1284 O O . ARG A 1 167 ? -4.046 -11.179 -2.203 1.00 98.19 167 ARG A O 1
ATOM 1291 N N . LEU A 1 168 ? -4.771 -12.268 -4.033 1.00 98.44 168 LEU A N 1
ATOM 1292 C CA . LEU A 1 168 ? -5.171 -11.096 -4.807 1.00 98.44 168 LEU A CA 1
ATOM 1293 C C . LEU A 1 168 ? -6.700 -11.013 -4.902 1.00 98.44 168 LEU A C 1
ATOM 1295 O O . LEU A 1 168 ? -7.382 -11.999 -5.168 1.00 98.44 168 LEU A O 1
ATOM 1299 N N . VAL A 1 169 ? -7.251 -9.826 -4.680 1.00 98.81 169 VAL A N 1
ATOM 1300 C CA . VAL A 1 169 ? -8.686 -9.543 -4.737 1.00 98.81 169 VAL A CA 1
ATOM 1301 C C . VAL A 1 169 ? -8.911 -8.470 -5.790 1.00 98.81 169 VAL A C 1
ATOM 1303 O O . VAL A 1 169 ? -8.384 -7.364 -5.689 1.00 98.81 169 VAL A O 1
ATOM 1306 N N . SER A 1 170 ? -9.693 -8.812 -6.813 1.00 98.56 170 SER A N 1
ATOM 1307 C CA . SER A 1 170 ? -10.177 -7.833 -7.786 1.00 98.56 170 SER A CA 1
ATOM 1308 C C . SER A 1 170 ? -11.326 -7.043 -7.180 1.00 98.56 170 SER A C 1
ATOM 1310 O O . SER A 1 170 ? -12.319 -7.652 -6.784 1.00 98.56 170 SER A O 1
ATOM 1312 N N . VAL A 1 171 ? -11.209 -5.722 -7.168 1.00 98.75 171 VAL A N 1
ATOM 1313 C CA . VAL A 1 171 ? -12.302 -4.807 -6.824 1.00 98.75 171 VAL A CA 1
ATOM 1314 C C . VAL A 1 171 ? -12.821 -4.097 -8.072 1.00 98.75 171 VAL A C 1
ATOM 1316 O O . VAL A 1 171 ? -12.106 -3.967 -9.078 1.00 98.75 171 VAL A O 1
ATOM 1319 N N . LYS A 1 172 ? -14.080 -3.674 -8.003 1.00 98.62 172 LYS A N 1
ATOM 1320 C CA . LYS A 1 172 ? -14.814 -2.923 -9.026 1.00 98.62 172 LYS A CA 1
ATOM 1321 C C . LYS A 1 172 ? -15.360 -1.624 -8.444 1.00 98.62 172 LYS A C 1
ATOM 1323 O O . LYS A 1 172 ? -15.388 -1.453 -7.225 1.00 98.62 172 LYS A O 1
ATOM 1328 N N . ASP A 1 173 ? -15.855 -0.749 -9.317 1.00 98.62 173 ASP A N 1
ATOM 1329 C CA . ASP A 1 173 ? -16.578 0.453 -8.906 1.00 98.62 173 ASP A CA 1
ATOM 1330 C C . ASP A 1 173 ? -17.644 0.138 -7.840 1.00 98.62 173 ASP A C 1
ATOM 1332 O O . ASP A 1 173 ? -18.526 -0.705 -8.033 1.00 98.62 173 ASP A O 1
ATOM 1336 N N . ARG A 1 174 ? -17.553 0.858 -6.721 1.00 98.50 174 ARG A N 1
ATOM 1337 C CA . ARG A 1 174 ? -18.396 0.796 -5.517 1.00 98.50 174 ARG A CA 1
ATOM 1338 C C . ARG A 1 174 ? -18.317 -0.486 -4.693 1.00 98.50 174 ARG A C 1
ATOM 1340 O O . ARG A 1 174 ? -19.127 -0.641 -3.771 1.00 98.50 174 ARG A O 1
ATOM 1347 N N . ASP A 1 175 ? -17.361 -1.372 -4.965 1.00 98.81 175 ASP A N 1
ATOM 1348 C CA . ASP A 1 175 ? -17.028 -2.431 -4.013 1.00 98.81 175 ASP A CA 1
ATOM 1349 C C . ASP A 1 175 ? -16.546 -1.821 -2.688 1.00 98.81 175 ASP A C 1
ATOM 1351 O O . ASP A 1 175 ? -16.111 -0.666 -2.625 1.00 98.81 175 ASP A O 1
ATOM 1355 N N . ARG A 1 176 ? -16.634 -2.615 -1.617 1.00 98.69 176 ARG A N 1
ATOM 1356 C CA . ARG A 1 176 ? -16.252 -2.208 -0.264 1.00 98.69 176 ARG A CA 1
ATOM 1357 C C . ARG A 1 176 ? -15.269 -3.171 0.376 1.00 98.69 176 ARG A C 1
ATOM 1359 O O . ARG A 1 176 ? -15.364 -4.386 0.190 1.00 98.69 176 ARG A O 1
ATOM 1366 N N . LEU A 1 177 ? -14.374 -2.618 1.184 1.00 98.81 177 LEU A N 1
ATOM 1367 C CA . LEU A 1 177 ? -13.538 -3.347 2.125 1.00 98.81 177 LEU A CA 1
ATOM 1368 C C . LEU A 1 177 ? -13.824 -2.849 3.544 1.00 98.81 177 LEU A C 1
ATOM 1370 O O . LEU A 1 177 ? -13.427 -1.751 3.921 1.00 98.81 177 LEU A O 1
ATOM 1374 N N . GLU A 1 178 ? -14.475 -3.703 4.329 1.00 98.69 178 GLU A N 1
ATOM 1375 C CA . GLU A 1 178 ? -14.761 -3.455 5.742 1.00 98.69 178 GLU A CA 1
ATOM 1376 C C . GLU A 1 178 ? -13.526 -3.756 6.602 1.00 98.69 178 GLU A C 1
ATOM 1378 O O . GLU A 1 178 ? -12.977 -4.871 6.543 1.00 98.69 178 GLU A O 1
ATOM 1383 N N . LEU A 1 179 ? -13.112 -2.776 7.409 1.00 98.56 179 LEU A N 1
ATOM 1384 C CA . LEU A 1 179 ? -11.982 -2.874 8.336 1.00 98.56 179 LEU A CA 1
ATOM 1385 C C . LEU A 1 179 ? -12.390 -2.813 9.815 1.00 98.56 179 LEU A C 1
ATOM 1387 O O . LEU A 1 179 ? -11.578 -3.130 10.674 1.00 98.56 179 LEU A O 1
ATOM 1391 N N . GLY A 1 180 ? -13.639 -2.456 10.109 1.00 98.06 180 GLY A N 1
ATOM 1392 C CA . GLY A 1 180 ? -14.143 -2.250 11.463 1.00 98.06 180 GLY A CA 1
ATOM 1393 C C . GLY A 1 180 ? -15.065 -1.037 11.476 1.00 98.06 180 GLY A C 1
ATOM 1394 O O . GLY A 1 180 ? -16.143 -1.061 10.886 1.00 98.06 180 GL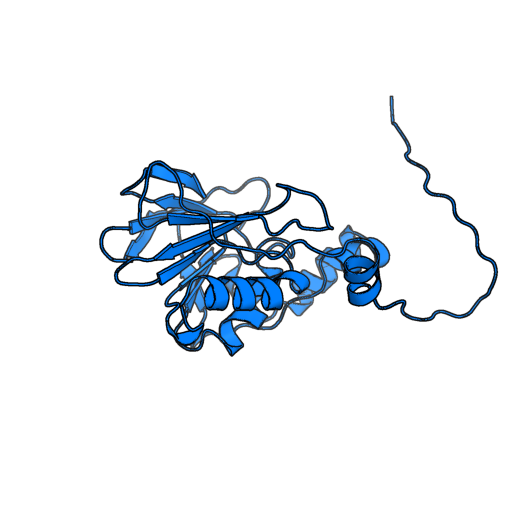Y A O 1
ATOM 1395 N N . LYS A 1 181 ? -14.623 0.043 12.119 1.00 97.88 181 LYS A N 1
ATOM 1396 C CA . LYS A 1 181 ? -15.217 1.381 11.997 1.00 97.88 181 LYS A CA 1
ATOM 1397 C C . LYS A 1 181 ? -14.933 2.006 10.626 1.00 97.88 181 LYS A C 1
ATOM 1399 O O . LYS A 1 181 ? -15.764 2.763 10.129 1.00 97.88 181 LYS A O 1
ATOM 1404 N N . HIS A 1 182 ? -13.774 1.706 10.042 1.00 98.50 182 HIS A N 1
ATOM 1405 C CA . HIS A 1 182 ? -13.380 2.147 8.709 1.00 98.50 182 HIS A CA 1
ATOM 1406 C C . HIS A 1 182 ? -13.973 1.226 7.632 1.00 98.50 182 HIS A C 1
ATOM 1408 O O . HIS A 1 182 ? -13.922 -0.004 7.732 1.00 98.50 182 HIS A O 1
ATOM 1414 N N . SER A 1 183 ? -14.501 1.839 6.572 1.00 98.56 183 SER A N 1
ATOM 1415 C CA . SER A 1 183 ? -15.001 1.173 5.363 1.00 98.56 183 SER A CA 1
ATOM 1416 C C . SER A 1 183 ? -14.399 1.880 4.157 1.00 98.56 183 SER A C 1
ATOM 1418 O O . SER A 1 183 ? -14.602 3.083 3.976 1.00 98.56 183 SER A O 1
ATOM 1420 N N . LEU A 1 184 ? -13.641 1.136 3.349 1.00 98.88 184 LEU A N 1
ATOM 1421 C CA . LEU A 1 184 ? -13.032 1.650 2.127 1.00 98.88 184 LEU A CA 1
ATOM 1422 C C . LEU A 1 184 ? -13.938 1.348 0.935 1.00 98.88 184 LEU A C 1
ATOM 1424 O O . LEU A 1 184 ? -14.192 0.182 0.630 1.00 98.88 184 LEU A O 1
ATOM 1428 N N . VAL A 1 185 ? -14.392 2.388 0.241 1.00 98.88 185 VAL A N 1
ATOM 1429 C CA . VAL A 1 185 ? -15.180 2.296 -0.992 1.00 98.88 185 VAL A CA 1
ATOM 1430 C C . VAL A 1 185 ? -14.276 2.586 -2.180 1.00 98.88 185 VAL A C 1
ATOM 1432 O O . VAL A 1 185 ? -13.633 3.635 -2.241 1.00 98.88 185 VAL A O 1
ATOM 1435 N N . PHE A 1 186 ? -14.258 1.673 -3.144 1.00 98.88 186 PHE A N 1
ATOM 1436 C CA . PHE A 1 186 ? -13.479 1.823 -4.369 1.00 98.88 186 PHE A CA 1
ATOM 1437 C C . PHE A 1 186 ? -14.303 2.546 -5.433 1.00 98.88 186 PHE A C 1
ATOM 1439 O O . PHE A 1 186 ? -15.462 2.204 -5.649 1.00 98.88 186 PHE A O 1
ATOM 1446 N N . PHE A 1 187 ? -13.717 3.516 -6.123 1.00 98.81 187 PHE A N 1
ATOM 1447 C CA . PHE A 1 187 ? -14.323 4.163 -7.284 1.00 98.81 187 PHE A CA 1
ATOM 1448 C C . PHE A 1 187 ? -13.405 4.027 -8.486 1.00 98.81 187 PHE A C 1
ATOM 1450 O O . PHE A 1 187 ? -12.210 4.298 -8.374 1.00 98.81 187 PHE A O 1
ATOM 1457 N N . ASP A 1 188 ? -13.967 3.669 -9.638 1.00 98.56 188 ASP A N 1
ATOM 1458 C CA . ASP A 1 188 ? -13.226 3.724 -10.897 1.00 98.56 188 ASP A CA 1
ATOM 1459 C C . ASP A 1 188 ? -12.858 5.191 -11.186 1.00 98.56 188 ASP A C 1
ATOM 1461 O O . ASP A 1 188 ? -13.733 6.051 -11.327 1.00 98.56 188 ASP A O 1
ATOM 1465 N N . SER A 1 189 ? -11.565 5.484 -11.325 1.00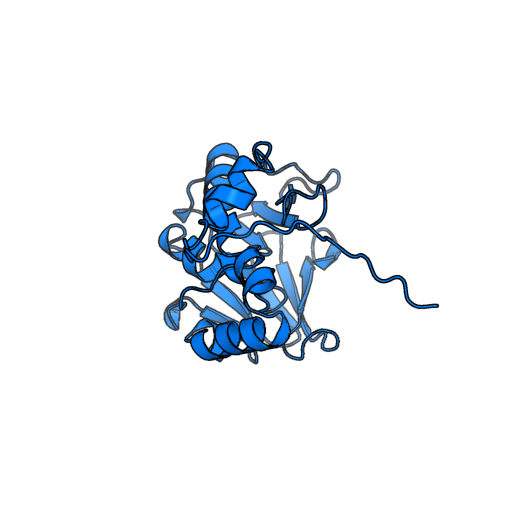 98.06 189 SER A N 1
ATOM 1466 C CA . SER A 1 189 ? -11.061 6.830 -11.630 1.00 98.06 189 SER A CA 1
ATOM 1467 C C . SER A 1 189 ? -10.113 6.838 -12.837 1.00 98.06 189 SER A C 1
ATOM 1469 O O . SER A 1 189 ? -9.020 7.404 -12.781 1.00 98.06 189 SER A O 1
ATOM 1471 N N . PRO A 1 190 ? -10.507 6.237 -13.980 1.00 96.81 190 PRO A N 1
ATOM 1472 C CA . PRO A 1 190 ? -9.617 6.112 -15.121 1.00 96.81 190 PRO A CA 1
ATOM 1473 C C . PRO A 1 190 ? -9.227 7.482 -15.683 1.00 96.81 190 PRO A C 1
ATOM 1475 O O . PRO A 1 190 ? -10.064 8.363 -15.882 1.00 96.81 190 PRO A O 1
ATOM 1478 N N . GLY A 1 191 ? -7.955 7.627 -16.036 1.00 96.94 191 GLY A N 1
ATOM 1479 C CA . GLY A 1 191 ? -7.430 8.842 -16.652 1.00 96.94 191 GLY A CA 1
ATOM 1480 C C . GLY A 1 191 ? -5.926 8.752 -16.819 1.00 96.94 191 GLY A C 1
ATOM 1481 O O . GLY A 1 191 ? -5.445 8.612 -17.944 1.00 96.94 191 GLY A O 1
ATOM 1482 N N . HIS A 1 192 ? -5.199 8.765 -15.700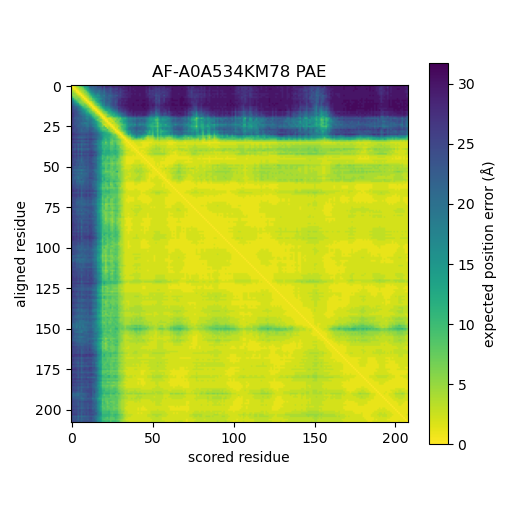 1.00 96.75 192 HIS A N 1
ATOM 1483 C CA . HIS A 1 192 ? -3.762 8.515 -15.709 1.00 96.75 192 HIS A CA 1
ATOM 1484 C C . HIS A 1 192 ? -3.475 7.038 -16.020 1.00 96.75 192 HIS A C 1
ATOM 1486 O O . HIS A 1 192 ? -2.642 6.753 -16.884 1.00 96.75 192 HIS A O 1
ATOM 1492 N N . ALA A 1 193 ? -4.249 6.112 -15.444 1.00 96.56 193 ALA A N 1
ATOM 1493 C CA . ALA A 1 193 ? -4.258 4.715 -15.865 1.00 96.56 193 ALA A CA 1
ATOM 1494 C C . ALA A 1 193 ? -5.683 4.143 -16.023 1.00 96.56 193 ALA A C 1
ATOM 1496 O O . ALA A 1 193 ? -6.606 4.535 -15.315 1.00 96.56 193 ALA A O 1
ATOM 1497 N N . PRO A 1 194 ? -5.913 3.173 -16.931 1.00 97.12 194 PRO A N 1
ATOM 1498 C CA . PRO A 1 194 ? -7.239 2.575 -17.127 1.00 97.12 194 PRO A CA 1
ATOM 1499 C C . PRO A 1 194 ? -7.689 1.667 -15.971 1.00 97.12 194 PRO A C 1
ATOM 1501 O O . PRO A 1 194 ? -8.815 1.173 -15.997 1.00 97.12 194 PRO A O 1
ATOM 1504 N N . HIS A 1 195 ? -6.797 1.384 -15.025 1.00 97.81 195 HIS A N 1
ATOM 1505 C CA . HIS A 1 195 ? -6.987 0.523 -13.857 1.00 97.81 195 HIS A CA 1
ATOM 1506 C C . HIS A 1 195 ? -6.794 1.311 -12.551 1.00 97.81 195 HIS A C 1
ATOM 1508 O O . HIS A 1 195 ? -6.357 0.744 -11.553 1.00 97.81 195 HIS A O 1
ATOM 1514 N N . GLU A 1 196 ? -6.996 2.623 -12.603 1.00 98.56 196 GLU A N 1
ATOM 1515 C CA . GLU A 1 196 ? -6.857 3.522 -11.466 1.00 98.56 196 GLU A CA 1
ATOM 1516 C C . GLU A 1 196 ? -8.141 3.579 -10.649 1.00 98.56 196 GLU A C 1
ATOM 1518 O O . GLU A 1 196 ? -9.247 3.569 -11.202 1.00 98.56 196 GLU A O 1
ATOM 1523 N N . LEU A 1 197 ? -7.956 3.570 -9.334 1.00 98.69 197 LEU A N 1
ATOM 1524 C CA . LEU A 1 197 ? -8.996 3.659 -8.332 1.00 98.69 197 LEU A CA 1
ATOM 1525 C C . LEU A 1 197 ? -8.762 4.882 -7.465 1.00 98.69 197 LEU A C 1
ATOM 1527 O O . LEU A 1 197 ? -7.634 5.199 -7.096 1.00 98.69 197 LEU A O 1
ATOM 1531 N N . THR A 1 198 ? -9.863 5.501 -7.080 1.00 98.50 198 THR A N 1
ATOM 1532 C CA . THR A 1 198 ? -9.922 6.410 -5.946 1.00 98.50 198 THR A CA 1
ATOM 1533 C C . THR A 1 198 ? -10.538 5.652 -4.780 1.00 98.50 198 THR A C 1
ATOM 1535 O O . THR A 1 198 ? -11.587 5.023 -4.942 1.00 98.50 198 THR A O 1
ATOM 1538 N N . ILE A 1 199 ? -9.899 5.689 -3.612 1.00 98.75 199 ILE A N 1
ATOM 1539 C CA . ILE A 1 199 ? -10.347 4.943 -2.434 1.00 98.75 199 ILE A CA 1
ATOM 1540 C C . ILE A 1 199 ? -10.870 5.937 -1.400 1.00 98.75 199 ILE A C 1
ATOM 1542 O O . ILE A 1 199 ? -10.116 6.736 -0.855 1.00 98.75 199 ILE A O 1
ATOM 1546 N N . LEU A 1 200 ? -12.173 5.900 -1.131 1.00 98.81 200 LEU A N 1
ATOM 1547 C CA . LEU A 1 200 ? -12.801 6.724 -0.100 1.00 98.81 200 LEU A CA 1
ATOM 1548 C C . LEU A 1 200 ? -12.916 5.929 1.194 1.00 98.81 200 LEU A C 1
ATOM 1550 O O . LEU A 1 200 ? -13.560 4.884 1.210 1.00 98.81 200 LEU A O 1
ATOM 1554 N N . ASP A 1 201 ? -12.402 6.471 2.286 1.00 98.69 201 ASP A N 1
ATOM 1555 C CA . ASP A 1 201 ? -12.759 6.017 3.625 1.00 98.69 201 ASP A CA 1
ATOM 1556 C C . ASP A 1 201 ? -14.024 6.738 4.106 1.00 98.69 201 ASP A C 1
ATOM 1558 O O . ASP A 1 201 ? -14.084 7.970 4.194 1.00 98.69 201 ASP A O 1
ATOM 1562 N N . GLU A 1 202 ? -15.082 5.973 4.375 1.00 98.31 202 GLU A N 1
ATOM 1563 C CA . GLU A 1 202 ? -16.384 6.525 4.750 1.00 98.31 202 GLU A CA 1
ATOM 1564 C C . GLU A 1 202 ? -16.388 7.185 6.138 1.00 98.31 202 GLU A C 1
ATOM 1566 O O . GLU A 1 202 ? -17.219 8.074 6.358 1.00 98.31 202 GLU A O 1
ATOM 1571 N N . LEU A 1 203 ? -15.471 6.809 7.042 1.00 97.88 203 LEU A N 1
ATOM 1572 C CA . LEU A 1 203 ? -15.429 7.319 8.414 1.00 97.88 203 LEU A CA 1
ATOM 1573 C C . LEU A 1 203 ? -14.791 8.709 8.479 1.00 97.88 203 LEU A C 1
ATOM 1575 O O . LEU A 1 203 ? -15.441 9.678 8.878 1.00 97.88 203 LEU A O 1
ATOM 1579 N N . ASN A 1 204 ? -13.525 8.812 8.075 1.00 97.06 204 ASN A N 1
ATOM 1580 C CA . ASN A 1 204 ? -12.739 10.047 8.173 1.00 97.06 204 ASN A CA 1
ATOM 1581 C C . ASN A 1 204 ? -12.837 10.926 6.907 1.00 97.06 204 ASN A C 1
ATOM 1583 O O . ASN A 1 204 ? -12.398 12.077 6.922 1.00 97.06 204 ASN A O 1
ATOM 1587 N N . ARG A 1 205 ? -13.463 10.419 5.830 1.00 97.25 205 ARG A N 1
ATOM 1588 C CA . ARG A 1 205 ? -13.621 11.089 4.524 1.00 97.25 205 ARG A CA 1
ATOM 1589 C C . ARG A 1 205 ? -12.302 11.338 3.789 1.00 97.25 205 ARG A C 1
ATOM 1591 O O . ARG A 1 205 ? -12.270 12.166 2.875 1.00 97.25 205 ARG A O 1
ATOM 1598 N N . CYS A 1 206 ? -11.234 10.632 4.157 1.00 97.38 206 CYS A N 1
ATOM 1599 C CA . CYS A 1 206 ? -10.006 10.602 3.381 1.00 97.38 206 CYS A CA 1
ATOM 1600 C C . CYS A 1 206 ? -10.262 9.984 2.011 1.00 97.38 206 CYS A C 1
ATOM 1602 O O . CYS A 1 206 ? -11.019 9.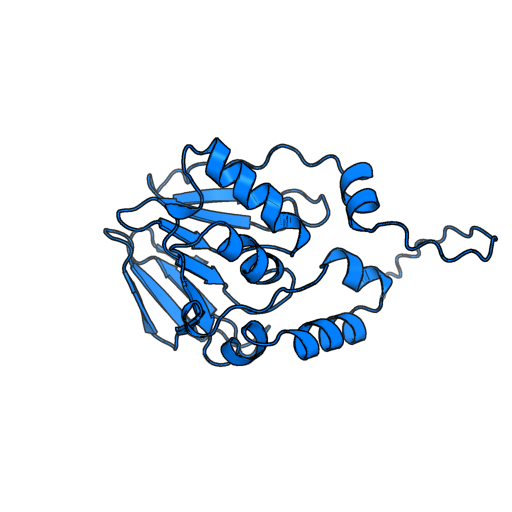025 1.859 1.00 97.38 206 CYS A O 1
ATOM 1604 N N . VAL A 1 207 ? -9.598 10.562 1.020 1.00 97.75 207 VAL A N 1
ATOM 1605 C CA . VAL A 1 207 ? -9.537 10.036 -0.333 1.00 97.75 207 VAL A CA 1
ATOM 1606 C C . VAL A 1 207 ? -8.076 9.718 -0.600 1.00 97.75 207 VAL A C 1
ATOM 1608 O O . VAL A 1 207 ? -7.245 10.628 -0.552 1.00 97.75 207 VAL A O 1
ATOM 1611 N N . TYR A 1 208 ? -7.796 8.438 -0.815 1.00 96.00 208 TYR A N 1
ATOM 1612 C CA . TYR A 1 208 ? -6.482 7.913 -1.171 1.00 96.00 208 TYR A CA 1
ATOM 1613 C C . TYR A 1 208 ? -6.418 7.646 -2.675 1.00 96.00 208 TYR A C 1
ATOM 1615 O O . TYR A 1 208 ? -7.446 7.194 -3.247 1.00 96.00 208 TYR A O 1
#

pLDDT: mean 88.14, std 20.15, range [28.48, 98.94]

Secondary structure (DSSP, 8-state):
--------------------HHHHHHHHS-PPPP--EEETTEEEEEEEE--GGG-TTS-EEEEEESSSEEEE----TTTHHHHHHHHHHHT--GGGEEEEE-S--SHHHHTTHHHHHHH-TTPEEEEEHHHHHHHH--HHHHHHHHHHH-HHHHHHH-------GGGEEEE-TT-EEE-SS-EEEEEE-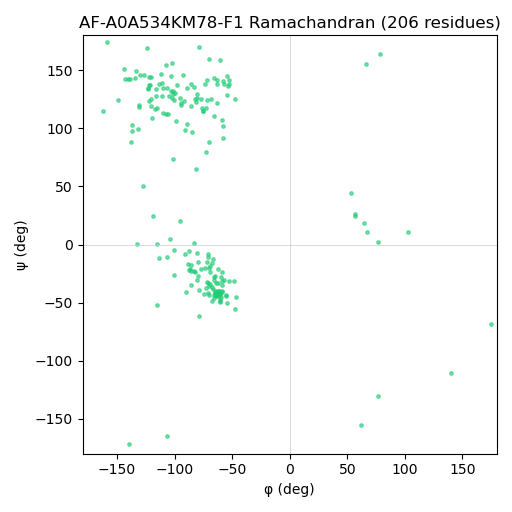-SS-TT-EEEEETTT--B-

Nearest PDB structures (foldseek):
  3dh8-assembly1_A  TM=7.480E-01  e=4.373E-11  Pseudomonas aeruginosa
  7tza-assembly1_A  TM=7.464E-01  e=7.587E-11  Pseudomonas aeruginosa UCBPP-PA14
  7u6g-assembly1_A  TM=7.435E-01  e=2.917E-10  Pseudomonas aeruginosa UCBPP-PA14
  7r3f-assembly1_A  TM=7.499E-01  e=4.212E-10  Pseudomonas aeruginosa PAO1
  7r3e-assembly1_A  TM=7.476E-01  e=3.726E-10  Pseudomonas aeruginosa PAO1

Radius of gyration: 17.88 Å; Cα contacts (8 Å, |Δi|>4): 423; chains: 1; bounding box: 55×44×42 Å

Sequence (208 aa):
MHVRTTFAAINRAGVFAAFDAKIHLQSSYPAAPMSFQPLSFDAETYLADVRMFGQPAFGAVYLIDDERKAIIETGTSWDAERILEAVHAFGLRPQEIDAVVVSHIHLDHAGGAGFLIDSMRSAKVYVHERGHKHLVDPARLVASAQQALGPTEAEMFGTMKPIPVDRLVSVKDRDRLELGKHSLVFFD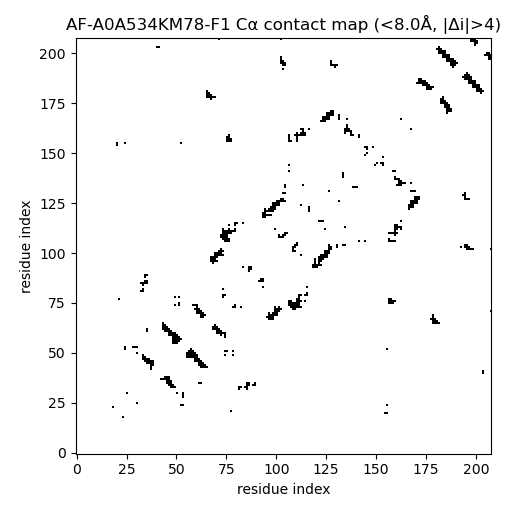SPGHAPHELTILDELNRCVY

Foldseek 3Di:
DDDDDDDDDDDDDPDDDPPQVLCVLCVVAVDDQWAWDDDPQDRQKTKTFLCQSVNGPPDIWMWGRFQAIEIAFFAALSSLVSVQVRCVVNPHFLCSHQEYEFQADARGGCNNVQVSCVRNVNYAYEFAPVCLVCLQPVPVVLVVLCVVLPPVRSVSSPGHDHDDSVRYDHDDQQDWDDRHLWIWGWHQDDDVHNRGTWIATPRSRDID

Solvent-accessible surface area (backbone atoms only — not comparable to full-atom values): 11352 Å² total; per-residue (Å²): 142,80,87,80,84,80,86,84,81,89,76,96,70,101,66,92,67,84,71,54,55,67,58,51,51,49,72,76,33,75,73,72,87,48,51,67,40,73,43,97,86,38,97,42,37,22,45,20,56,65,26,48,97,67,34,80,80,67,34,67,32,35,40,38,62,52,86,40,18,33,34,37,38,32,32,20,38,78,39,25,64,54,51,54,50,19,42,45,75,72,72,46,58,54,55,65,29,44,32,37,37,32,48,32,78,49,44,63,29,36,8,6,46,35,59,41,46,73,58,14,68,59,29,35,38,39,31,31,55,77,36,41,67,42,44,48,50,29,67,65,58,52,53,50,46,32,67,74,56,32,70,74,59,27,52,76,36,53,51,65,48,56,36,59,70,94,40,49,41,68,42,52,69,71,36,75,49,82,25,65,83,47,35,39,35,34,36,72,49,61,73,96,40,91,31,24,37,39,37,34,30,72,65,83,63,47,74,86

Mean predicted aligned error: 7.39 Å